Protein AF-A0A7J8H5F6-F1 (afdb_monomer)

Foldseek 3Di:
DVQVVVCCVVVNDPPCVVVVQPPCVNDVFFFDDFDWDCVVVDPDDDDDPPDDDDDDPVVVVVVVVVVVVVCVVVVVVVVVVVVVLVVQQQDFDQDDDDDPDRDTDRLVPDPPVDDCPCVNTTDDDDDPDDDDRVPGDTDDDPVVVLVVCVVVVNDPDPDPPDDDPDDDDDDDDDDDDDDDDDDDDDDDDDDDDDDDDDDD

Radius of gyration: 30.82 Å; Cα contacts (8 Å, |Δi|>4): 101; chains: 1; bounding box: 59×83×67 Å

Mean predicted aligned error: 14.75 Å

Solvent-accessible surface area (backbone atoms only — not comparable to full-atom values): 13526 Å² total; per-residue (Å²): 112,66,46,58,53,51,36,34,76,70,67,67,41,62,77,67,54,57,61,54,65,69,32,51,89,86,35,82,49,58,52,64,74,59,51,47,50,66,86,84,68,67,90,82,80,82,94,72,82,97,67,83,88,84,82,55,69,69,62,48,54,48,51,51,52,52,50,50,54,52,48,52,55,49,52,52,55,53,48,53,54,50,52,55,52,58,63,49,29,72,42,70,41,81,52,81,84,64,102,84,53,94,44,72,41,41,44,65,77,44,82,68,81,76,81,59,77,71,57,80,47,44,44,80,88,75,70,94,65,92,72,55,59,90,79,39,65,56,52,82,54,69,67,61,53,50,52,54,36,35,77,66,72,76,43,81,76,84,76,78,92,72,84,83,92,71,84,82,77,88,80,89,83,91,80,92,83,89,83,92,80,91,77,88,75,86,79,78,85,75,86,76,84,77,83,81,79,86,79,132

Sequence (200 aa):
MMAILFLIGQGMEKPEIIDELLNIEKNPQKPQYSMAVEFPLVLYDCKFENIKWIYDREVHEFNVTHLQQQWANQAVKTHMLYSMLQGLDSVAVPCGAGPKTEGVIEWRNVKPSVIKQTSAFVEGVKMRTYKPLMHRPKCQGLESRIQHFVRRGRIEHPRLFYEEETEAKRDCNDTLVEEGTILEKPTKRVCVATESKSII

Organism: Rousettus aegyptiacus (NCBI:txid9407)

pLDDT: mean 77.31, std 23.84, range [25.62, 98.5]

InterPro domains:
  IPR001406 Pseudouridine synthase I, TruA [PTHR11142] (1-88)
  IPR020095 Pseudouridine synthase I, TruA, C-terminal [G3DSA:3.30.70.660] (1-94)
  IPR020097 Pseudouridine synthase I, TruA, alpha/beta domain [PF01416] (1-49)
  IPR020103 Pseudouridine synthase, catalytic domain superfamily [SSF55120] (1-60)

Structure (mmCIF, N/CA/C/O backbone):
data_AF-A0A7J8H5F6-F1
#
_entry.id   AF-A0A7J8H5F6-F1
#
loop_
_atom_site.group_PDB
_atom_site.id
_atom_site.type_symbol
_atom_site.label_atom_id
_atom_site.label_alt_id
_atom_site.label_comp_id
_atom_site.label_asym_id
_atom_site.label_entity_id
_atom_site.label_seq_id
_atom_site.pdbx_PDB_ins_code
_atom_site.Cartn_x
_atom_site.Cartn_y
_atom_site.Cartn_z
_atom_site.occupancy
_atom_site.B_iso_or_equiv
_atom_site.auth_seq_id
_atom_site.auth_comp_id
_atom_site.auth_asym_id
_atom_site.auth_atom_id
_atom_site.pdbx_PDB_model_num
ATOM 1 N N . MET A 1 1 ? -3.505 -2.856 10.558 1.00 81.81 1 MET A N 1
ATOM 2 C CA . MET A 1 1 ? -4.124 -4.007 9.860 1.00 81.81 1 MET A CA 1
ATOM 3 C C . MET A 1 1 ? -3.209 -4.639 8.818 1.00 81.81 1 MET A C 1
ATOM 5 O O . MET A 1 1 ? -3.032 -5.846 8.883 1.00 81.81 1 MET A O 1
ATOM 9 N N . MET A 1 2 ? -2.581 -3.870 7.918 1.00 91.81 2 MET A N 1
ATOM 10 C CA . MET A 1 2 ? -1.797 -4.412 6.788 1.00 91.81 2 MET A CA 1
ATOM 11 C C . MET A 1 2 ? -0.765 -5.494 7.147 1.00 91.81 2 MET A C 1
ATOM 13 O O . MET A 1 2 ? -0.680 -6.503 6.458 1.00 91.81 2 MET A O 1
ATOM 17 N N . ALA A 1 3 ? -0.035 -5.348 8.257 1.00 89.94 3 ALA A N 1
ATOM 18 C CA . ALA A 1 3 ? 0.946 -6.349 8.682 1.00 89.94 3 ALA A CA 1
ATOM 19 C C . ALA A 1 3 ? 0.353 -7.755 8.900 1.00 89.94 3 ALA A C 1
ATOM 21 O O . ALA A 1 3 ? 1.020 -8.744 8.614 1.00 89.94 3 ALA A O 1
ATOM 22 N N . ILE A 1 4 ? -0.895 -7.851 9.371 1.00 92.50 4 ILE A N 1
ATOM 23 C CA . ILE A 1 4 ? -1.594 -9.133 9.551 1.00 92.50 4 ILE A CA 1
ATOM 24 C C . ILE A 1 4 ? -1.990 -9.707 8.186 1.00 92.50 4 ILE A C 1
ATOM 26 O O . ILE A 1 4 ? -1.802 -10.896 7.947 1.00 92.50 4 ILE A O 1
ATOM 30 N N . LEU A 1 5 ? -2.450 -8.859 7.260 1.00 93.62 5 LEU A N 1
ATOM 31 C CA . LEU A 1 5 ? -2.782 -9.275 5.894 1.00 93.62 5 LEU A CA 1
ATOM 32 C C . LEU A 1 5 ? -1.563 -9.835 5.152 1.00 93.62 5 LEU A C 1
ATOM 34 O O . LEU A 1 5 ? -1.695 -10.820 4.433 1.00 93.62 5 LEU A O 1
ATOM 38 N N . PHE A 1 6 ? -0.365 -9.279 5.374 1.00 91.44 6 PHE A N 1
ATOM 39 C CA . PHE A 1 6 ? 0.861 -9.862 4.824 1.00 91.44 6 PHE A CA 1
ATOM 40 C C . PHE A 1 6 ? 1.132 -11.269 5.367 1.00 91.44 6 PHE A C 1
ATOM 42 O O . PHE A 1 6 ? 1.520 -12.136 4.593 1.00 91.44 6 PHE A O 1
ATOM 49 N N . LEU A 1 7 ? 0.889 -11.528 6.657 1.00 91.44 7 LEU A N 1
ATOM 50 C CA . LEU A 1 7 ? 1.058 -12.870 7.232 1.00 91.44 7 LEU A CA 1
ATOM 51 C C . LEU A 1 7 ? 0.079 -13.882 6.622 1.00 91.44 7 LEU A C 1
ATOM 53 O O . LEU A 1 7 ? 0.480 -15.007 6.325 1.00 91.44 7 LEU A O 1
ATOM 57 N N . ILE A 1 8 ? -1.167 -13.466 6.377 1.00 93.81 8 ILE A N 1
ATOM 58 C CA . ILE A 1 8 ? -2.180 -14.295 5.707 1.00 93.81 8 ILE A CA 1
ATOM 59 C C . ILE A 1 8 ? -1.773 -14.563 4.253 1.00 93.81 8 ILE A C 1
ATOM 61 O O . ILE A 1 8 ? -1.746 -15.712 3.822 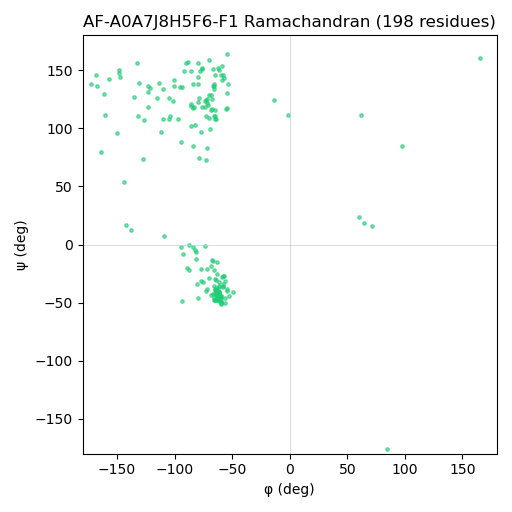1.00 93.81 8 ILE A O 1
ATOM 65 N N . GLY A 1 9 ? -1.375 -13.527 3.508 1.00 91.00 9 GLY A N 1
ATOM 66 C CA . GLY A 1 9 ? -0.932 -13.662 2.115 1.00 91.00 9 GLY A CA 1
ATOM 67 C C . GLY A 1 9 ? 0.332 -14.514 1.948 1.00 91.00 9 GLY A C 1
ATOM 68 O O . GLY A 1 9 ? 0.535 -15.122 0.903 1.00 91.00 9 GLY A O 1
ATOM 69 N N . GLN A 1 10 ? 1.166 -14.603 2.987 1.00 88.88 10 GLN A N 1
ATOM 70 C CA . GLN A 1 10 ? 2.323 -15.502 3.042 1.00 88.88 10 GLN A CA 1
ATOM 71 C C . GLN A 1 10 ? 1.971 -16.934 3.489 1.00 88.88 10 GLN A C 1
ATOM 73 O O . GLN A 1 10 ? 2.867 -17.773 3.566 1.00 88.88 10 GLN A O 1
ATOM 78 N N . GLY A 1 11 ? 0.705 -17.218 3.813 1.00 90.38 11 GLY A N 1
ATOM 79 C CA . GLY A 1 11 ? 0.247 -18.518 4.312 1.00 90.38 11 GLY A CA 1
ATOM 80 C C . GLY A 1 11 ? 0.690 -18.835 5.743 1.00 90.38 11 GLY A C 1
ATOM 81 O O . GLY A 1 11 ? 0.665 -19.991 6.155 1.00 90.38 11 GLY A O 1
ATOM 82 N N . MET A 1 12 ? 1.132 -17.828 6.499 1.00 91.50 12 MET A N 1
ATOM 83 C CA . MET A 1 12 ? 1.626 -17.990 7.872 1.00 91.50 12 MET A CA 1
ATOM 84 C C . MET A 1 12 ? 0.502 -17.921 8.912 1.00 91.50 12 MET A C 1
ATOM 86 O O . MET A 1 12 ? 0.663 -18.414 10.026 1.00 91.50 12 MET A O 1
ATOM 90 N N . GLU A 1 13 ? -0.620 -17.304 8.547 1.00 95.56 13 GLU A N 1
ATOM 91 C CA . GLU A 1 13 ? -1.869 -17.277 9.306 1.00 95.56 13 GLU A CA 1
ATOM 92 C C . GLU A 1 13 ? -3.032 -17.599 8.373 1.00 95.56 13 GLU A C 1
ATOM 94 O O . GLU A 1 13 ? -2.949 -17.368 7.165 1.00 95.56 13 GLU A O 1
ATOM 99 N N . LYS A 1 14 ? -4.132 -18.096 8.936 1.00 96.31 14 LYS A N 1
ATOM 100 C CA . LYS A 1 14 ? -5.371 -18.276 8.180 1.00 96.31 14 LYS A CA 1
ATOM 101 C C . LYS A 1 14 ? -6.247 -17.016 8.254 1.00 96.31 14 LYS A C 1
ATOM 103 O O . LYS A 1 14 ? -6.106 -16.266 9.220 1.00 96.31 14 LYS A O 1
ATOM 108 N N . PRO A 1 15 ? -7.153 -16.766 7.291 1.00 97.00 15 PRO A N 1
ATOM 109 C CA . PRO A 1 15 ? -8.020 -15.585 7.306 1.00 97.00 15 PRO A CA 1
ATOM 110 C C . PRO A 1 15 ? -8.868 -15.443 8.578 1.00 97.00 15 PRO A C 1
ATOM 112 O O . PRO A 1 15 ? -9.087 -14.320 9.031 1.00 97.00 15 PRO A O 1
ATOM 115 N N . GLU A 1 16 ? -9.259 -16.561 9.202 1.00 96.69 16 GLU A N 1
ATOM 116 C CA . GLU A 1 16 ? -10.088 -16.585 10.417 1.00 96.69 16 GLU A CA 1
ATOM 117 C C . GLU A 1 16 ? -9.400 -15.918 11.625 1.00 96.69 16 GLU A C 1
ATOM 119 O O . GLU A 1 16 ? -10.060 -15.554 12.598 1.00 96.69 16 GLU A O 1
ATOM 124 N N . ILE A 1 17 ? -8.080 -15.690 11.561 1.00 95.44 17 ILE A N 1
ATOM 125 C CA . ILE A 1 17 ? -7.338 -14.964 12.601 1.00 95.44 17 ILE A CA 1
ATOM 126 C C . ILE A 1 17 ? -7.871 -13.542 12.810 1.00 95.44 17 ILE A C 1
ATOM 128 O O . ILE A 1 17 ? -7.740 -12.991 13.900 1.00 95.44 17 ILE A O 1
ATOM 132 N N . ILE A 1 18 ? -8.449 -12.920 11.777 1.00 94.75 18 ILE A N 1
ATOM 133 C CA . ILE A 1 18 ? -8.995 -11.562 11.877 1.00 94.75 18 ILE A CA 1
ATOM 134 C C . ILE A 1 18 ? -10.194 -11.563 12.827 1.00 94.75 18 ILE A C 1
ATOM 136 O O . ILE A 1 18 ? -10.237 -10.738 13.739 1.00 94.75 18 ILE A O 1
ATOM 140 N N . ASP A 1 19 ? -11.103 -12.524 12.673 1.00 94.94 19 ASP A N 1
ATOM 141 C CA . ASP A 1 19 ? -12.281 -12.663 13.532 1.00 94.94 19 ASP A CA 1
ATOM 142 C C . ASP A 1 19 ? -11.878 -12.994 14.973 1.00 94.94 19 ASP A C 1
ATOM 144 O O . ASP A 1 19 ? -12.427 -12.444 15.929 1.00 94.94 19 ASP A O 1
ATOM 148 N N . GLU A 1 20 ? -10.860 -13.843 15.144 1.00 94.06 20 GLU A N 1
ATOM 149 C CA . GLU A 1 20 ? -10.327 -14.172 16.465 1.00 94.06 20 GLU A CA 1
ATOM 150 C C . GLU A 1 20 ? -9.726 -12.941 17.165 1.00 94.06 20 GLU A C 1
ATOM 152 O O . GLU A 1 20 ? -9.985 -12.713 18.349 1.00 94.06 20 GLU A O 1
ATOM 157 N N . LEU A 1 21 ? -8.964 -12.113 16.442 1.00 93.50 21 LEU A N 1
ATOM 158 C CA . LEU A 1 21 ? -8.351 -10.896 16.983 1.00 93.50 21 LEU A CA 1
ATOM 159 C C . LEU A 1 21 ? -9.361 -9.786 17.287 1.00 93.50 21 LEU A C 1
ATOM 161 O O . LEU A 1 21 ? -9.097 -8.967 18.168 1.00 93.50 21 LEU A O 1
ATOM 165 N N . LEU A 1 22 ? -10.480 -9.735 16.562 1.00 93.50 22 LEU A N 1
ATOM 166 C CA . LEU A 1 22 ? -11.565 -8.783 16.810 1.00 93.50 22 LEU A CA 1
ATOM 167 C C . LEU A 1 22 ? -12.495 -9.230 17.949 1.00 93.50 22 LEU A C 1
ATOM 169 O O . LEU A 1 22 ? -13.274 -8.421 18.452 1.00 93.50 22 LEU A O 1
ATOM 173 N N . ASN A 1 23 ? -12.395 -10.483 18.402 1.00 94.62 23 ASN A N 1
ATOM 174 C CA . ASN A 1 23 ? -13.143 -10.970 19.553 1.00 94.62 23 ASN A CA 1
ATOM 175 C C . ASN A 1 23 ? -12.515 -10.480 20.870 1.00 94.62 23 ASN A C 1
ATOM 177 O O . ASN A 1 23 ? -11.578 -11.082 21.400 1.00 94.62 23 ASN A O 1
ATOM 181 N N . ILE A 1 24 ? -13.068 -9.395 21.413 1.00 92.00 24 ILE A N 1
ATOM 182 C CA . ILE A 1 24 ? -12.569 -8.727 22.625 1.00 92.00 24 ILE A CA 1
ATOM 183 C C . ILE A 1 24 ? -12.709 -9.619 23.868 1.00 92.00 24 ILE A C 1
ATOM 185 O O . ILE A 1 24 ? -11.822 -9.615 24.719 1.00 92.00 24 ILE A O 1
ATOM 189 N N . GLU A 1 25 ? -13.775 -10.421 23.964 1.00 94.00 25 GLU A N 1
ATOM 190 C CA . GLU A 1 25 ? -14.011 -11.308 25.114 1.00 94.00 25 GLU A CA 1
ATOM 191 C C . GLU A 1 25 ? -12.926 -12.385 25.231 1.00 94.00 25 GLU A C 1
ATOM 193 O O . GLU A 1 25 ? -12.419 -12.661 26.317 1.00 94.00 25 GLU A O 1
ATOM 198 N N . LYS A 1 26 ? -12.523 -12.969 24.097 1.00 91.56 26 LYS A N 1
ATOM 199 C CA . LYS A 1 26 ? -11.454 -13.977 24.042 1.00 91.56 26 LYS A CA 1
ATOM 200 C C . LYS A 1 26 ? -10.063 -13.348 24.069 1.00 91.56 26 LYS A C 1
ATOM 202 O O . LYS A 1 26 ? -9.124 -13.927 24.619 1.00 91.56 26 LYS A O 1
ATOM 207 N N . ASN A 1 27 ? -9.911 -12.170 23.468 1.00 91.25 27 ASN A N 1
ATOM 208 C CA . ASN A 1 27 ? -8.632 -11.492 23.288 1.00 91.25 27 ASN A CA 1
ATOM 209 C C . ASN A 1 27 ? -8.670 -10.053 23.813 1.00 91.25 27 ASN A C 1
ATOM 211 O O . ASN A 1 27 ? -8.576 -9.109 23.028 1.00 91.25 27 ASN A O 1
ATOM 215 N N . PRO A 1 28 ? -8.675 -9.860 25.146 1.00 89.75 28 PRO A N 1
ATOM 216 C CA . PRO A 1 28 ? -8.711 -8.522 25.742 1.00 89.75 28 PRO A CA 1
ATOM 217 C C . PRO A 1 28 ? -7.427 -7.716 25.491 1.00 89.75 28 PRO A C 1
ATOM 219 O O . PRO A 1 28 ? -7.372 -6.516 25.741 1.00 89.75 28 PRO A O 1
ATOM 222 N N . GLN A 1 29 ? -6.359 -8.368 25.022 1.00 90.56 29 GLN A N 1
ATOM 223 C CA . GLN A 1 29 ? -5.073 -7.739 24.759 1.00 90.56 29 GLN A CA 1
ATOM 224 C C . GLN A 1 29 ? -4.555 -8.104 23.373 1.00 90.56 29 GLN A C 1
ATOM 226 O O . GLN A 1 29 ? -4.588 -9.261 22.947 1.00 90.56 29 GLN A O 1
ATOM 231 N N . LYS A 1 30 ? -3.995 -7.098 22.701 1.00 89.06 30 LYS A N 1
ATOM 232 C CA . LYS A 1 30 ? -3.400 -7.225 21.373 1.00 89.06 30 LYS A CA 1
ATOM 233 C C . LYS A 1 30 ? -2.094 -8.041 21.429 1.00 89.06 30 LYS A C 1
ATOM 235 O O . LYS A 1 30 ? -1.204 -7.675 22.200 1.00 89.06 30 LYS A O 1
ATOM 240 N N . PRO A 1 31 ? -1.919 -9.084 20.598 1.00 92.56 31 PRO A N 1
ATOM 241 C CA . PRO A 1 31 ? -0.638 -9.772 20.459 1.00 92.56 31 PRO A CA 1
ATOM 242 C C . PRO A 1 31 ? 0.406 -8.903 19.744 1.00 92.56 31 PRO A C 1
ATOM 244 O O . PRO A 1 31 ? 0.078 -7.985 18.989 1.00 92.56 31 PRO A O 1
ATOM 247 N N . GLN A 1 32 ? 1.686 -9.216 19.944 1.00 89.25 32 GLN A N 1
ATOM 248 C CA . GLN A 1 32 ? 2.788 -8.496 19.312 1.00 89.25 32 GLN A CA 1
ATOM 249 C C . GLN A 1 32 ? 2.889 -8.790 17.804 1.00 89.25 32 GLN A C 1
ATOM 251 O O . GLN A 1 32 ? 3.125 -9.918 17.365 1.00 89.25 32 GLN A O 1
ATOM 256 N N . TYR A 1 33 ? 2.803 -7.745 16.989 1.00 89.38 33 TYR A N 1
ATOM 257 C CA . TYR A 1 33 ? 3.128 -7.787 15.566 1.00 89.38 33 TYR A CA 1
ATOM 258 C C . TYR A 1 33 ? 3.682 -6.438 15.110 1.00 89.38 33 TYR A C 1
ATOM 260 O O . TYR A 1 33 ? 3.339 -5.396 15.670 1.00 89.38 33 TYR A O 1
ATOM 268 N N . SER A 1 34 ? 4.555 -6.480 14.105 1.00 88.50 34 SER A N 1
ATOM 269 C CA . SER A 1 34 ? 5.160 -5.293 13.505 1.00 88.50 34 SER A CA 1
ATOM 270 C C . SER A 1 34 ? 4.121 -4.372 12.875 1.00 88.50 34 SER A C 1
ATOM 272 O O . SER A 1 34 ? 3.087 -4.827 12.381 1.00 88.50 34 SER A O 1
ATOM 274 N N . MET A 1 35 ? 4.417 -3.075 12.862 1.00 89.31 35 MET A N 1
ATOM 275 C CA . MET A 1 35 ? 3.639 -2.118 12.081 1.00 89.31 35 MET A CA 1
ATOM 276 C C . MET A 1 35 ? 3.998 -2.240 10.600 1.00 89.31 35 MET A C 1
ATOM 278 O O . MET A 1 35 ? 5.096 -2.676 10.249 1.00 89.31 35 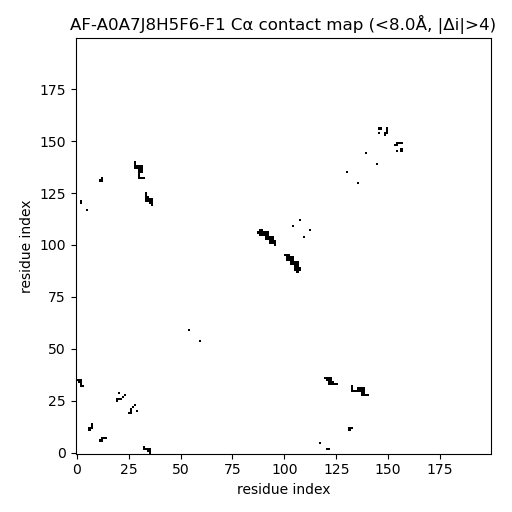MET A O 1
ATOM 282 N N . ALA A 1 36 ? 3.041 -1.916 9.735 1.00 89.88 36 ALA A N 1
ATOM 283 C CA . ALA A 1 36 ? 3.351 -1.726 8.326 1.00 89.88 36 ALA A CA 1
ATOM 284 C C . ALA A 1 36 ? 4.035 -0.368 8.151 1.00 89.88 36 ALA A C 1
ATOM 286 O O . ALA A 1 36 ? 3.779 0.536 8.944 1.00 89.88 36 ALA A O 1
ATOM 287 N N . VAL A 1 37 ? 4.880 -0.255 7.131 1.00 91.00 37 VAL A N 1
ATOM 288 C CA . VAL A 1 37 ? 5.525 1.017 6.777 1.00 91.00 37 VAL A CA 1
ATOM 289 C C . VAL A 1 37 ? 4.488 2.067 6.381 1.00 91.00 37 VAL A C 1
ATOM 291 O O . VAL A 1 37 ? 3.417 1.726 5.872 1.00 91.00 37 VAL A O 1
ATOM 294 N N . GLU A 1 38 ? 4.817 3.337 6.596 1.00 89.69 38 GLU A N 1
ATOM 295 C CA . GLU A 1 38 ? 3.905 4.461 6.353 1.00 89.69 38 GLU A CA 1
ATOM 296 C C . GLU A 1 38 ? 3.753 4.839 4.873 1.00 89.69 38 GLU A C 1
ATOM 298 O O . GLU A 1 38 ? 2.673 5.244 4.459 1.00 89.69 38 GLU A O 1
ATOM 303 N N . PHE A 1 39 ? 4.789 4.654 4.045 1.00 86.75 39 PHE A N 1
ATOM 304 C CA . PHE A 1 39 ? 4.788 5.171 2.670 1.00 86.75 39 PHE A CA 1
ATOM 305 C C . PHE A 1 39 ? 3.631 4.692 1.755 1.00 86.75 39 PHE A C 1
ATOM 307 O O . PHE A 1 39 ? 3.191 5.489 0.929 1.00 86.75 39 PHE A O 1
ATOM 314 N N . PRO A 1 40 ? 3.112 3.443 1.832 1.00 89.06 40 PRO A N 1
ATOM 315 C CA . PRO A 1 40 ? 1.979 3.012 1.018 1.00 89.06 40 PRO A CA 1
ATOM 316 C C . PRO A 1 40 ? 0.630 3.461 1.597 1.00 89.06 40 PRO A C 1
ATOM 318 O O . PRO A 1 40 ? -0.399 3.244 0.960 1.00 89.06 40 PRO A O 1
ATOM 321 N N . LEU A 1 41 ? 0.597 4.049 2.799 1.00 91.56 41 LEU A N 1
ATOM 322 C CA . LEU A 1 41 ? -0.623 4.566 3.407 1.00 91.56 41 LEU A CA 1
ATOM 323 C C . LEU A 1 41 ? -0.902 5.976 2.874 1.00 91.56 41 LEU A C 1
ATOM 325 O O . LEU A 1 41 ? -0.538 6.977 3.484 1.00 91.56 41 LEU A O 1
ATOM 329 N N . VAL A 1 42 ? -1.562 6.043 1.721 1.00 91.81 42 VAL A N 1
ATOM 330 C CA . VAL A 1 42 ? -1.911 7.306 1.063 1.00 91.81 42 VAL A CA 1
ATOM 331 C C . VAL A 1 42 ? -3.379 7.636 1.323 1.00 91.81 42 VAL A C 1
ATOM 333 O O . VAL A 1 42 ? -4.266 6.850 0.985 1.00 91.81 42 VAL A O 1
ATOM 336 N N . LEU A 1 43 ? -3.646 8.813 1.900 1.00 93.81 43 LEU A N 1
ATOM 337 C CA . LEU A 1 43 ? -4.992 9.386 1.924 1.00 93.81 43 LEU A CA 1
ATOM 338 C C . LEU A 1 43 ? -5.361 9.791 0.494 1.00 93.81 43 LEU A C 1
ATOM 340 O O . LEU A 1 43 ? -4.905 10.817 -0.001 1.00 93.81 43 LEU A O 1
ATOM 344 N N . TYR A 1 44 ? -6.128 8.935 -0.176 1.00 91.94 44 TYR A N 1
ATOM 345 C CA . TYR A 1 44 ? -6.431 9.095 -1.595 1.00 91.94 44 TYR A CA 1
ATOM 346 C C . TYR A 1 44 ? -7.536 10.121 -1.861 1.00 91.94 44 TYR A C 1
ATOM 348 O O . TYR A 1 44 ? -7.390 10.958 -2.745 1.00 91.94 44 TYR A O 1
ATOM 356 N N . ASP A 1 45 ? -8.634 10.050 -1.108 1.00 91.25 45 ASP A N 1
ATOM 357 C CA . ASP A 1 45 ? -9.813 10.879 -1.343 1.00 91.25 45 ASP A CA 1
ATOM 358 C C . ASP A 1 45 ? -10.542 11.188 -0.029 1.00 91.25 45 ASP A C 1
ATOM 360 O O . ASP A 1 45 ? -10.576 10.363 0.890 1.00 91.25 45 ASP A O 1
ATOM 364 N N . CYS A 1 46 ? -11.145 12.374 0.033 1.00 91.94 46 CYS A N 1
ATOM 365 C CA . CYS A 1 46 ? -11.973 12.843 1.136 1.00 91.94 46 CYS A CA 1
ATOM 366 C C . CYS A 1 46 ? -13.349 13.216 0.588 1.00 91.94 46 CYS A C 1
ATOM 368 O O . CYS A 1 46 ? -13.490 14.140 -0.213 1.00 91.94 46 CYS A O 1
ATOM 370 N N . LYS A 1 47 ? -14.382 12.518 1.060 1.00 90.50 47 LYS A N 1
ATOM 371 C CA . LYS A 1 47 ? -15.756 12.778 0.634 1.00 90.50 47 LYS A CA 1
ATOM 372 C C . LYS A 1 47 ? -16.363 13.889 1.476 1.00 90.50 47 LYS A C 1
ATOM 374 O O . LYS A 1 47 ? -16.485 13.752 2.690 1.00 90.50 47 LYS A O 1
ATOM 379 N N . PHE A 1 48 ? -16.775 14.956 0.805 1.00 92.44 48 PHE A N 1
ATOM 380 C CA . PHE A 1 48 ? -17.500 16.067 1.403 1.00 92.44 48 PHE A CA 1
ATOM 381 C C . PHE A 1 48 ? -18.826 16.248 0.674 1.00 92.44 48 PHE A C 1
ATOM 383 O O . PHE A 1 48 ? -18.888 16.197 -0.556 1.00 92.44 48 PHE A O 1
ATOM 390 N N . GLU A 1 49 ? -19.887 16.461 1.439 1.00 93.69 49 GLU A N 1
ATOM 391 C CA . GLU A 1 49 ? -21.214 16.733 0.900 1.00 93.69 49 GLU A CA 1
ATOM 392 C C . GLU A 1 49 ? -21.377 18.228 0.610 1.00 93.69 49 GLU A C 1
ATOM 394 O O . GLU A 1 49 ? -20.798 19.073 1.292 1.00 93.69 49 GLU A O 1
ATOM 399 N N . ASN A 1 50 ? -22.192 18.559 -0.395 1.00 93.00 50 ASN A N 1
ATOM 400 C CA . ASN A 1 50 ? -22.591 19.933 -0.731 1.00 93.00 50 ASN A CA 1
ATOM 401 C C . ASN A 1 50 ? -21.443 20.894 -1.090 1.00 93.00 50 ASN A C 1
ATOM 403 O O . ASN A 1 50 ? -21.606 22.111 -1.005 1.00 93.00 50 ASN A O 1
ATOM 407 N N . ILE A 1 51 ? -20.301 20.369 -1.539 1.00 93.69 51 ILE A N 1
ATOM 408 C CA . ILE A 1 51 ? -19.206 21.186 -2.067 1.00 93.69 51 ILE A CA 1
ATOM 409 C C . ILE A 1 51 ? -19.204 21.186 -3.595 1.00 93.69 51 ILE A C 1
ATOM 411 O O . ILE A 1 51 ? -19.446 20.169 -4.246 1.00 93.69 51 ILE A O 1
ATOM 415 N N . LYS A 1 52 ? -18.893 22.344 -4.180 1.00 92.12 52 LYS A N 1
ATOM 416 C CA . LYS A 1 52 ? -18.640 22.486 -5.614 1.00 92.12 52 LYS A CA 1
ATOM 417 C C . LYS A 1 52 ? -17.140 22.642 -5.825 1.00 92.12 52 LYS A C 1
ATOM 419 O O . LYS A 1 52 ? -16.580 23.687 -5.506 1.00 92.12 52 LYS A O 1
ATOM 424 N N . TRP A 1 53 ? -16.500 21.611 -6.367 1.00 91.00 53 TRP A N 1
ATOM 425 C CA . TRP A 1 53 ? -15.091 21.679 -6.740 1.00 91.00 53 TRP A CA 1
ATOM 426 C C . TRP A 1 53 ? -14.882 22.677 -7.881 1.00 91.00 53 TRP A C 1
ATOM 428 O O . TRP A 1 53 ? -15.631 22.687 -8.861 1.00 91.00 53 TRP A O 1
ATOM 438 N N . ILE A 1 54 ? -13.866 23.523 -7.737 1.00 92.62 54 ILE A N 1
ATOM 439 C CA . ILE A 1 54 ? -13.441 24.477 -8.760 1.00 92.62 54 ILE A CA 1
ATOM 440 C C . ILE A 1 54 ? -12.161 23.924 -9.372 1.00 92.62 54 ILE A C 1
ATOM 442 O O . ILE A 1 54 ? -11.208 23.625 -8.654 1.00 92.62 54 ILE A O 1
ATOM 446 N N . TYR A 1 55 ? -12.155 23.784 -10.693 1.00 94.31 55 TYR A N 1
ATOM 447 C CA . TYR A 1 55 ? -11.009 23.285 -11.438 1.00 94.31 55 TYR A CA 1
ATOM 448 C C . TYR A 1 55 ? -10.481 24.388 -12.337 1.00 94.31 55 TYR A C 1
ATOM 450 O O . TYR A 1 55 ? -11.226 24.952 -13.139 1.00 94.31 55 TYR A O 1
ATOM 458 N N . ASP A 1 56 ? -9.192 24.661 -12.200 1.00 97.31 56 ASP A N 1
ATOM 459 C CA . ASP A 1 56 ? -8.457 25.519 -13.111 1.00 97.31 56 ASP A CA 1
ATOM 460 C C . ASP A 1 56 ? -7.759 24.664 -14.175 1.00 97.31 56 ASP A C 1
ATOM 462 O O . ASP A 1 56 ? -7.185 23.616 -13.862 1.00 97.31 56 ASP A O 1
ATOM 466 N N . ARG A 1 57 ? -7.835 25.093 -15.439 1.00 97.31 57 ARG A N 1
ATOM 467 C CA . ARG A 1 57 ? -7.285 24.339 -16.572 1.00 97.31 57 ARG A CA 1
ATOM 468 C C . ARG A 1 57 ? -5.767 24.223 -16.484 1.00 97.31 57 ARG A C 1
ATOM 470 O O . ARG A 1 57 ? -5.249 23.124 -16.660 1.00 97.31 57 ARG A O 1
ATOM 477 N N . GLU A 1 58 ? -5.071 25.322 -16.220 1.00 97.44 58 GLU A N 1
ATOM 478 C CA . GLU A 1 58 ? -3.606 25.374 -16.235 1.00 97.44 58 GLU A CA 1
ATOM 479 C C . GLU A 1 58 ? -3.039 24.519 -15.100 1.00 97.44 58 GLU A C 1
ATOM 481 O O . GLU A 1 58 ? -2.136 23.705 -15.307 1.00 97.44 58 GLU A O 1
ATOM 486 N N . VAL A 1 59 ? -3.643 24.613 -13.911 1.00 97.12 59 VAL A N 1
ATOM 487 C CA . VAL A 1 59 ? -3.281 23.772 -12.760 1.00 97.12 59 VAL A CA 1
ATOM 488 C C . VAL A 1 59 ? -3.569 22.296 -13.040 1.00 97.12 59 VAL A C 1
ATOM 490 O O . VAL A 1 59 ? -2.773 21.425 -12.679 1.00 97.12 59 VAL A O 1
ATOM 493 N N . HIS A 1 60 ? -4.694 21.985 -13.688 1.00 96.38 60 HIS A N 1
ATOM 494 C CA . HIS A 1 60 ? -5.035 20.608 -14.034 1.00 96.38 60 HIS A CA 1
ATOM 495 C C . HIS A 1 60 ? -4.037 20.011 -15.035 1.00 96.38 60 HIS A C 1
ATOM 497 O O . HIS A 1 60 ? -3.519 18.918 -14.804 1.00 96.38 60 HIS A O 1
ATOM 503 N N . GLU A 1 61 ? -3.713 20.739 -16.105 1.00 98.00 61 GLU A N 1
ATOM 504 C CA . GLU A 1 61 ? -2.730 20.327 -17.112 1.00 98.00 61 GLU A CA 1
ATOM 505 C C . GLU A 1 61 ? -1.328 20.153 -16.502 1.00 98.00 61 GLU A C 1
ATOM 507 O O . GLU A 1 61 ? -0.654 19.154 -16.780 1.00 98.00 61 GLU A O 1
ATOM 512 N N . PHE A 1 62 ? -0.917 21.056 -15.602 1.00 98.06 62 PHE A N 1
ATOM 513 C CA . PHE A 1 62 ? 0.331 20.930 -14.846 1.00 98.06 62 PHE A CA 1
ATOM 514 C C . PHE A 1 62 ? 0.365 19.647 -14.006 1.00 98.06 62 PHE A C 1
ATOM 516 O O . PHE A 1 62 ? 1.317 18.869 -14.104 1.00 98.06 62 PHE A O 1
ATOM 523 N N . ASN A 1 63 ? -0.683 19.389 -13.217 1.00 97.25 63 ASN A N 1
ATOM 524 C CA . ASN A 1 63 ? -0.763 18.206 -12.358 1.00 97.25 63 ASN A CA 1
ATOM 525 C C . ASN A 1 63 ? -0.728 16.910 -13.171 1.00 97.25 63 ASN A C 1
ATOM 527 O O . ASN A 1 63 ? 0.019 15.992 -12.833 1.00 97.25 63 ASN A O 1
ATOM 531 N N . VAL A 1 64 ? -1.497 16.838 -14.262 1.00 98.00 64 VAL A N 1
ATOM 532 C CA . VAL A 1 64 ? -1.507 15.672 -15.155 1.00 98.00 64 VAL A CA 1
ATOM 533 C C . VAL A 1 64 ? -0.116 15.433 -15.733 1.00 98.00 64 VAL A C 1
ATOM 535 O O . VAL A 1 64 ? 0.396 14.317 -15.646 1.00 98.00 64 VAL A O 1
ATOM 538 N N . THR A 1 65 ? 0.529 16.478 -16.253 1.00 98.38 65 THR A N 1
ATOM 539 C CA . THR A 1 65 ? 1.878 16.379 -16.827 1.00 98.38 65 THR A CA 1
ATOM 540 C C . THR A 1 65 ? 2.891 15.909 -15.784 1.00 98.38 65 THR A C 1
ATOM 542 O O . THR A 1 65 ? 3.675 14.992 -16.037 1.00 98.38 65 THR A O 1
ATOM 545 N N . HIS A 1 66 ? 2.857 16.492 -14.585 1.00 98.19 66 HIS A N 1
ATOM 546 C CA . HIS A 1 66 ? 3.764 16.130 -13.500 1.00 98.19 66 HIS A CA 1
ATOM 547 C C . HIS A 1 66 ? 3.589 14.668 -13.064 1.00 98.19 66 HIS A C 1
ATOM 549 O O . HIS A 1 66 ? 4.567 13.924 -12.957 1.00 98.19 66 HIS A O 1
ATOM 555 N N . LEU A 1 67 ? 2.344 14.225 -12.872 1.00 98.00 67 LEU A N 1
ATOM 556 C CA . LEU A 1 67 ? 2.037 12.846 -12.493 1.00 98.00 67 LEU A CA 1
ATOM 557 C C . LEU A 1 67 ? 2.437 11.852 -13.588 1.00 98.00 67 LEU A C 1
ATOM 559 O O . LEU A 1 67 ? 2.979 10.792 -13.278 1.00 98.00 67 LEU A O 1
ATOM 563 N N . GLN A 1 68 ? 2.244 12.194 -14.864 1.00 98.50 68 GLN A N 1
ATOM 564 C CA . GLN A 1 68 ? 2.699 11.371 -15.987 1.00 98.50 68 GLN A CA 1
ATOM 565 C C . GLN A 1 68 ? 4.224 11.215 -16.003 1.00 98.50 68 GLN A C 1
ATOM 567 O O . GLN A 1 68 ? 4.724 10.103 -16.178 1.00 98.50 68 GLN A O 1
ATOM 572 N N . GLN A 1 69 ? 4.976 12.294 -15.763 1.00 98.44 69 GLN A N 1
ATOM 573 C CA . GLN A 1 69 ? 6.438 12.235 -15.661 1.00 98.44 69 GLN A CA 1
ATOM 574 C C . GLN A 1 69 ? 6.889 11.350 -14.493 1.00 98.44 69 GLN A C 1
ATOM 576 O O . GLN A 1 69 ? 7.778 10.508 -14.649 1.00 98.44 69 GLN A O 1
ATOM 581 N N . GLN A 1 70 ? 6.271 11.505 -13.317 1.00 98.06 70 GLN A N 1
ATOM 582 C CA . GLN A 1 70 ? 6.558 10.651 -12.165 1.00 98.06 70 GLN A CA 1
ATOM 583 C C . GLN A 1 70 ? 6.237 9.183 -12.458 1.00 98.06 70 GLN A C 1
ATOM 585 O O . GLN A 1 70 ? 7.054 8.311 -12.156 1.00 98.06 70 GLN A O 1
ATOM 590 N N . TRP A 1 71 ? 5.094 8.908 -13.090 1.00 98.19 71 TRP A N 1
ATOM 591 C CA . TRP A 1 71 ? 4.702 7.558 -13.475 1.00 98.19 71 TRP A CA 1
ATOM 592 C C . TRP A 1 71 ? 5.712 6.926 -14.429 1.00 98.19 71 TRP A C 1
ATOM 594 O O . TRP A 1 71 ? 6.188 5.828 -14.146 1.00 98.19 71 TRP A O 1
ATOM 604 N N . ALA A 1 72 ? 6.112 7.627 -15.494 1.00 98.44 72 ALA A N 1
ATOM 605 C CA . ALA A 1 72 ? 7.110 7.132 -16.438 1.00 98.44 72 ALA A CA 1
ATOM 606 C C . ALA A 1 72 ? 8.429 6.773 -15.730 1.00 98.44 72 ALA A C 1
ATOM 608 O O . ALA A 1 72 ? 8.964 5.678 -15.911 1.00 98.44 72 ALA A O 1
ATOM 609 N N . ASN A 1 73 ? 8.909 7.652 -14.845 1.00 98.19 73 ASN A N 1
ATOM 610 C CA . ASN A 1 73 ? 10.133 7.427 -14.076 1.00 98.19 73 ASN A CA 1
ATOM 611 C C . ASN A 1 73 ? 10.047 6.194 -13.165 1.00 98.19 73 ASN A C 1
ATOM 613 O O . ASN A 1 73 ? 10.994 5.407 -13.099 1.00 98.19 73 ASN A O 1
ATOM 617 N N . GLN A 1 74 ? 8.936 6.017 -12.443 1.00 97.62 74 GLN A N 1
ATOM 618 C CA . GLN A 1 74 ? 8.763 4.858 -11.562 1.00 97.62 74 GLN A CA 1
ATOM 619 C C . GLN A 1 74 ? 8.551 3.570 -12.360 1.00 97.62 74 GLN A C 1
ATOM 621 O O . GLN A 1 74 ? 9.130 2.546 -12.011 1.00 97.62 74 GLN A O 1
ATOM 626 N N . ALA A 1 75 ? 7.812 3.623 -13.471 1.00 98.38 75 ALA A N 1
ATOM 627 C CA . ALA A 1 75 ? 7.590 2.476 -14.345 1.00 98.38 75 ALA A CA 1
ATOM 628 C C . ALA A 1 75 ? 8.909 1.925 -14.908 1.00 98.38 75 ALA A C 1
ATOM 630 O O . ALA A 1 75 ? 9.137 0.717 -14.845 1.00 98.38 75 ALA A O 1
ATOM 631 N N . VAL A 1 76 ? 9.813 2.797 -15.374 1.00 98.44 76 VAL A N 1
ATOM 632 C CA . VAL A 1 76 ? 11.150 2.388 -15.840 1.00 98.44 76 VAL A CA 1
ATOM 633 C C . VAL A 1 76 ? 11.949 1.738 -14.710 1.00 98.44 76 VAL A C 1
ATOM 635 O O . VAL A 1 76 ? 12.472 0.641 -14.894 1.00 98.44 76 VAL A O 1
ATOM 638 N N . LYS A 1 77 ? 12.005 2.358 -13.522 1.00 97.88 77 LYS A N 1
ATOM 639 C CA . LYS A 1 77 ? 12.732 1.805 -12.362 1.00 97.88 77 LYS A CA 1
ATOM 640 C C . LYS A 1 77 ? 12.199 0.433 -11.950 1.00 97.88 77 LYS A C 1
ATOM 642 O O . LYS A 1 77 ? 12.982 -0.492 -11.737 1.00 97.88 77 LYS A O 1
ATOM 647 N N . THR A 1 78 ? 10.878 0.284 -11.865 1.00 96.75 78 THR A N 1
ATOM 648 C CA . THR A 1 78 ? 10.229 -0.990 -11.543 1.00 96.75 78 THR A CA 1
ATOM 649 C C . THR A 1 78 ? 10.524 -2.041 -12.606 1.00 96.75 78 THR A C 1
ATOM 651 O O . THR A 1 78 ? 10.886 -3.163 -12.256 1.00 96.75 78 THR A O 1
ATOM 654 N N . HIS A 1 79 ? 10.424 -1.688 -13.890 1.00 97.75 79 HIS A N 1
ATOM 655 C CA . HIS A 1 79 ? 10.689 -2.619 -14.981 1.00 97.75 79 HIS A CA 1
ATOM 656 C C . HIS A 1 79 ? 12.154 -3.066 -15.015 1.00 97.75 79 HIS A C 1
ATOM 658 O O . HIS A 1 79 ? 12.415 -4.255 -15.144 1.00 97.75 79 HIS A O 1
ATOM 664 N N . MET A 1 80 ? 13.111 -2.152 -14.815 1.00 97.94 80 MET A N 1
ATOM 665 C CA . MET A 1 80 ? 14.533 -2.499 -14.719 1.00 97.94 80 MET A CA 1
ATOM 666 C C . MET A 1 80 ? 14.788 -3.536 -13.623 1.00 97.94 80 MET A C 1
ATOM 668 O O . MET A 1 80 ? 15.416 -4.558 -13.886 1.00 97.94 80 MET A O 1
ATOM 672 N N . LEU A 1 81 ? 14.272 -3.306 -12.411 1.00 95.25 81 LEU A N 1
ATOM 673 C CA . LEU A 1 81 ? 14.424 -4.245 -11.296 1.00 95.25 81 LEU A CA 1
ATOM 674 C C . LEU A 1 81 ? 13.753 -5.589 -11.586 1.00 95.25 81 LEU A C 1
ATOM 676 O O . LEU A 1 81 ? 14.322 -6.637 -11.290 1.00 95.25 81 LEU A O 1
ATOM 680 N N . TYR A 1 82 ? 12.562 -5.566 -12.181 1.00 93.19 82 TYR A N 1
ATOM 681 C CA . TYR A 1 82 ? 11.841 -6.776 -12.553 1.00 93.19 82 TYR A CA 1
ATOM 682 C C . TYR A 1 82 ? 12.615 -7.606 -13.587 1.00 93.19 82 TYR A C 1
ATOM 684 O O . TYR A 1 82 ? 12.826 -8.796 -13.374 1.00 93.19 82 TYR A O 1
ATOM 692 N N . SER A 1 83 ? 13.120 -6.976 -14.648 1.00 95.38 83 SER A N 1
ATOM 693 C CA . SER A 1 83 ? 13.934 -7.634 -15.676 1.00 95.38 83 SER A CA 1
ATOM 694 C C . SER A 1 83 ? 15.260 -8.157 -15.118 1.00 95.38 83 SER A C 1
ATOM 696 O O . SER A 1 83 ? 15.689 -9.251 -15.475 1.00 95.38 83 SER A O 1
ATOM 698 N N . MET A 1 84 ? 15.897 -7.422 -14.196 1.00 94.56 84 MET A N 1
ATOM 699 C CA . MET A 1 84 ? 17.090 -7.903 -13.486 1.00 94.56 84 MET A CA 1
ATOM 700 C C . MET A 1 84 ? 16.787 -9.161 -12.663 1.00 94.56 84 MET A C 1
ATOM 702 O O . MET A 1 84 ? 17.561 -10.112 -12.711 1.00 94.56 84 MET A O 1
ATOM 706 N N . LEU A 1 85 ? 15.658 -9.198 -11.947 1.00 90.44 85 LEU A N 1
ATOM 707 C CA . LEU A 1 85 ? 15.228 -10.383 -11.197 1.00 90.44 85 LEU A CA 1
ATOM 708 C C . LEU A 1 85 ? 14.949 -11.571 -12.128 1.00 90.44 85 LEU A C 1
ATOM 710 O O . LEU A 1 85 ? 15.435 -12.664 -11.861 1.00 90.44 85 LEU A O 1
ATOM 714 N N . GLN A 1 86 ? 14.254 -11.349 -13.247 1.00 89.94 86 GLN A N 1
ATOM 715 C CA . GLN A 1 86 ? 14.017 -12.389 -14.254 1.00 89.94 86 GLN A CA 1
ATOM 716 C C . GLN A 1 86 ? 15.315 -12.924 -14.873 1.00 89.94 86 GLN A C 1
ATOM 718 O O . GLN A 1 86 ? 15.421 -14.111 -15.160 1.00 89.94 86 GLN A O 1
ATOM 723 N N . GLY A 1 87 ? 16.329 -12.077 -15.066 1.00 90.75 87 GLY A N 1
ATOM 724 C CA . GLY A 1 87 ? 17.642 -12.529 -15.532 1.00 90.75 87 GLY A CA 1
ATOM 725 C C . GLY A 1 87 ? 18.337 -13.471 -14.540 1.00 90.75 87 GLY A C 1
ATOM 726 O O . GLY A 1 87 ? 19.069 -14.373 -14.948 1.00 90.75 87 GLY A O 1
ATOM 727 N N . LEU A 1 88 ? 18.082 -13.302 -13.239 1.00 89.94 88 LEU A N 1
ATOM 728 C CA . LEU A 1 88 ? 18.632 -14.168 -12.194 1.00 89.94 88 LEU A CA 1
ATOM 729 C C . LEU A 1 88 ? 17.915 -15.522 -12.102 1.00 89.94 88 LEU A C 1
ATOM 731 O O . LEU A 1 88 ? 18.512 -16.482 -11.624 1.00 89.94 88 LEU A O 1
ATOM 735 N N . ASP A 1 89 ? 16.687 -15.635 -12.605 1.00 88.12 89 ASP A N 1
ATOM 736 C CA . ASP A 1 89 ? 15.890 -16.867 -12.552 1.00 88.12 89 ASP A CA 1
ATOM 737 C C . ASP A 1 89 ? 16.543 -18.046 -13.298 1.00 88.12 89 ASP A C 1
ATOM 739 O O . ASP A 1 89 ? 16.417 -19.198 -12.878 1.00 88.12 89 ASP A O 1
ATOM 743 N N . SER A 1 90 ? 17.290 -17.787 -14.375 1.00 86.31 90 SER A N 1
ATOM 744 C CA . SER A 1 90 ? 18.019 -18.829 -15.114 1.00 86.31 90 SER A CA 1
ATOM 745 C C . SER A 1 90 ? 19.374 -19.205 -14.508 1.00 86.31 90 SER A C 1
ATOM 747 O O . SER A 1 90 ? 20.035 -20.109 -15.016 1.00 86.31 90 SER A O 1
ATOM 749 N N . VAL A 1 91 ? 19.829 -18.523 -13.452 1.00 88.44 91 VAL A N 1
ATOM 750 C CA . VAL A 1 91 ? 21.137 -18.805 -12.848 1.00 88.44 91 VAL A CA 1
ATOM 751 C C . VAL A 1 91 ? 21.078 -20.131 -12.098 1.00 88.44 91 VAL A C 1
ATOM 753 O O . VAL A 1 91 ? 20.242 -20.339 -11.220 1.00 88.44 91 VAL A O 1
ATOM 756 N N . ALA A 1 92 ? 21.987 -21.036 -12.444 1.00 87.19 92 ALA A N 1
ATOM 757 C CA . ALA A 1 92 ? 22.126 -22.327 -11.796 1.00 87.19 92 ALA A CA 1
ATOM 758 C C . ALA A 1 92 ? 22.994 -22.168 -10.538 1.00 87.19 92 ALA A C 1
ATOM 760 O O . ALA A 1 92 ? 24.155 -21.768 -10.626 1.00 87.19 92 ALA A O 1
ATOM 761 N N . VAL A 1 93 ? 22.426 -22.443 -9.363 1.00 82.88 93 VAL A N 1
ATOM 762 C CA . VAL A 1 93 ? 23.108 -22.273 -8.073 1.00 82.88 93 VAL A CA 1
ATOM 763 C C . VAL A 1 93 ? 23.327 -23.649 -7.435 1.00 82.88 93 VAL A C 1
ATOM 765 O O . VAL A 1 93 ? 22.432 -24.498 -7.489 1.00 82.88 93 VAL A O 1
ATOM 768 N N . PRO A 1 94 ? 24.492 -23.907 -6.812 1.00 81.31 94 PRO A N 1
ATOM 769 C CA . PRO A 1 94 ? 24.685 -25.110 -6.012 1.00 81.31 94 PRO A CA 1
ATOM 770 C C . PRO A 1 94 ? 23.751 -25.091 -4.792 1.00 81.31 94 PRO A C 1
ATOM 772 O O . PRO A 1 94 ? 23.881 -24.233 -3.916 1.00 81.31 94 PRO A O 1
ATOM 775 N N . CYS A 1 95 ? 22.813 -26.034 -4.701 1.00 65.38 95 CYS A N 1
ATOM 776 C CA . CYS A 1 95 ? 21.948 -26.171 -3.528 1.00 65.38 95 CYS A CA 1
ATOM 777 C C . CYS A 1 95 ? 22.534 -27.204 -2.557 1.00 65.38 95 CYS A C 1
ATOM 779 O O . CYS A 1 95 ? 22.211 -28.388 -2.606 1.00 65.38 95 CYS A O 1
ATOM 781 N N . GLY A 1 96 ? 23.406 -26.753 -1.653 1.00 59.97 96 GLY A N 1
ATOM 782 C CA . GLY A 1 96 ? 23.973 -27.589 -0.595 1.00 59.97 96 GLY A CA 1
ATOM 783 C C . GLY A 1 96 ? 23.075 -27.650 0.639 1.00 59.97 96 GLY A C 1
ATOM 784 O O . GLY A 1 96 ? 23.088 -26.736 1.460 1.00 59.97 96 GLY A O 1
ATOM 785 N N . ALA A 1 97 ? 22.328 -28.741 0.806 1.00 55.62 97 ALA A N 1
ATOM 786 C CA . ALA A 1 97 ? 21.690 -29.076 2.081 1.00 55.62 97 ALA A CA 1
ATOM 787 C C . ALA A 1 97 ? 21.690 -30.597 2.324 1.00 55.62 97 ALA A C 1
ATOM 789 O O . ALA A 1 97 ? 20.650 -31.208 2.548 1.00 55.62 97 ALA A O 1
ATOM 790 N N . GLY A 1 98 ? 22.862 -31.236 2.255 1.00 56.84 98 GLY A N 1
ATOM 791 C CA . GLY A 1 98 ? 23.037 -32.619 2.707 1.00 56.84 98 GLY A CA 1
ATOM 792 C C . GLY A 1 98 ? 24.331 -33.281 2.214 1.00 56.84 98 GLY A C 1
ATOM 793 O O . GLY A 1 98 ? 24.898 -32.825 1.225 1.00 56.84 98 GLY A O 1
ATOM 794 N N . PRO A 1 99 ? 24.807 -34.369 2.855 1.00 54.09 99 PRO A N 1
ATOM 795 C CA . PRO A 1 99 ? 26.139 -34.927 2.596 1.00 54.09 99 PRO A CA 1
ATOM 796 C C . PRO A 1 99 ? 26.300 -35.686 1.266 1.00 54.09 99 PRO A C 1
ATOM 798 O O . PRO A 1 99 ? 27.379 -36.220 1.031 1.00 54.09 99 PRO A O 1
ATOM 801 N N . LYS A 1 100 ? 25.256 -35.836 0.431 1.00 54.38 100 LYS A N 1
ATOM 802 C CA . LYS A 1 100 ? 25.288 -36.775 -0.714 1.00 54.38 100 LYS A CA 1
ATOM 803 C C . LYS A 1 100 ? 24.599 -36.337 -2.013 1.00 54.38 100 LYS A C 1
ATOM 805 O O . LYS A 1 100 ? 24.411 -37.176 -2.887 1.00 54.38 100 LYS A O 1
ATOM 810 N N . THR A 1 101 ? 24.291 -35.058 -2.212 1.00 52.31 101 THR A N 1
ATOM 811 C CA . THR A 1 101 ? 23.769 -34.620 -3.521 1.00 52.31 101 THR A CA 1
ATOM 812 C C . THR A 1 101 ? 24.161 -33.177 -3.805 1.00 52.31 101 THR A C 1
ATOM 814 O O . THR A 1 101 ? 23.492 -32.247 -3.365 1.00 52.31 101 THR A O 1
ATOM 817 N N 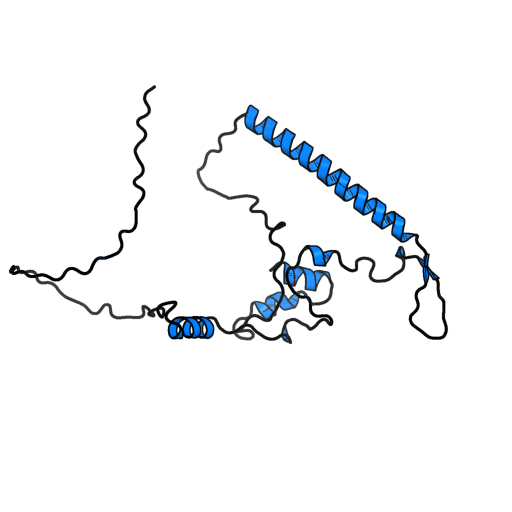. GLU A 1 102 ? 25.249 -32.990 -4.556 1.00 57.56 102 GLU A N 1
ATOM 818 C CA . GLU A 1 102 ? 25.571 -31.729 -5.234 1.00 57.56 102 GLU A CA 1
ATOM 819 C C . GLU A 1 102 ? 24.622 -31.560 -6.429 1.00 57.56 102 GLU A C 1
ATOM 821 O O . GLU A 1 102 ? 24.971 -31.782 -7.585 1.00 57.56 102 GLU A O 1
ATOM 826 N N . GLY A 1 103 ? 23.359 -31.250 -6.138 1.00 72.25 103 GLY A N 1
ATOM 827 C CA . GLY A 1 103 ? 22.386 -30.874 -7.155 1.00 72.25 103 GLY A CA 1
ATOM 828 C C . GLY A 1 103 ? 22.539 -29.395 -7.487 1.00 72.25 103 GLY A C 1
ATOM 829 O O . GLY A 1 103 ? 22.349 -28.538 -6.621 1.00 72.25 103 GLY A O 1
ATOM 830 N N . VAL A 1 104 ? 22.864 -29.085 -8.739 1.00 81.06 104 VAL A N 1
ATOM 831 C CA . VAL A 1 104 ? 22.717 -27.728 -9.271 1.00 81.06 104 VAL A CA 1
ATOM 832 C C . VAL A 1 104 ? 21.240 -27.523 -9.604 1.00 81.06 104 VAL A C 1
ATOM 834 O O . VAL A 1 104 ? 20.653 -28.324 -10.330 1.00 81.06 104 VAL A O 1
ATOM 837 N N . ILE A 1 105 ? 20.631 -26.467 -9.066 1.00 84.69 105 ILE A N 1
ATOM 838 C CA . ILE A 1 105 ? 19.223 -26.132 -9.309 1.00 84.69 105 ILE A CA 1
ATOM 839 C C . ILE A 1 105 ? 19.169 -24.727 -9.911 1.00 84.69 105 ILE A C 1
ATOM 841 O O . ILE A 1 105 ? 19.844 -23.813 -9.438 1.00 84.69 105 ILE A O 1
ATOM 845 N N . GLU A 1 106 ? 18.379 -24.542 -10.968 1.00 85.31 106 GLU A N 1
ATOM 846 C CA . GLU A 1 106 ? 18.094 -23.202 -11.490 1.00 85.31 106 GLU A CA 1
ATOM 847 C C . GLU A 1 106 ? 17.297 -22.387 -10.471 1.00 85.31 106 GLU A C 1
ATOM 849 O O . GLU A 1 106 ? 16.333 -22.888 -9.883 1.00 85.31 106 GLU A O 1
ATOM 854 N N . TRP A 1 107 ? 17.645 -21.113 -10.313 1.00 86.56 107 TRP A N 1
ATOM 855 C CA . TRP A 1 107 ? 17.038 -20.232 -9.321 1.00 86.56 107 TRP A CA 1
ATOM 856 C C . TRP A 1 107 ? 15.507 -20.164 -9.422 1.00 86.56 107 TRP A C 1
ATOM 858 O O . TRP A 1 107 ? 14.825 -20.232 -8.400 1.00 86.56 107 TRP A O 1
ATOM 868 N N . ARG A 1 108 ? 14.946 -20.167 -10.639 1.00 84.19 108 ARG A N 1
ATOM 869 C CA . ARG A 1 108 ? 13.490 -20.174 -10.884 1.00 84.19 108 ARG A CA 1
ATOM 870 C C . ARG A 1 108 ? 12.749 -21.343 -10.234 1.00 84.19 108 ARG A C 1
ATOM 872 O O . ARG A 1 108 ? 11.559 -21.243 -9.937 1.00 84.19 108 ARG A O 1
ATOM 879 N N . ASN A 1 109 ? 13.444 -22.462 -10.034 1.00 85.25 109 ASN A N 1
ATOM 880 C CA . ASN A 1 109 ? 12.885 -23.690 -9.478 1.00 85.25 109 ASN A CA 1
ATOM 881 C C . ASN A 1 109 ? 13.048 -23.762 -7.951 1.00 85.25 109 ASN A C 1
ATOM 883 O O . ASN A 1 109 ? 12.473 -24.646 -7.311 1.00 85.25 109 ASN A O 1
ATOM 887 N N . VAL A 1 110 ? 13.792 -22.829 -7.347 1.00 83.00 110 VAL A N 1
ATOM 888 C CA . VAL A 1 110 ? 13.962 -22.745 -5.896 1.00 83.00 110 VAL A CA 1
ATOM 889 C C . VAL A 1 110 ? 12.666 -22.236 -5.263 1.00 83.00 110 VAL A C 1
ATOM 891 O O . VAL A 1 110 ? 12.132 -21.181 -5.605 1.00 83.00 110 VAL A O 1
ATOM 894 N N . LYS A 1 111 ? 12.133 -23.003 -4.309 1.00 79.69 111 LYS A N 1
ATOM 895 C CA . LYS A 1 111 ? 10.930 -22.641 -3.550 1.00 79.69 111 LYS A CA 1
ATOM 896 C C . LYS A 1 111 ? 11.331 -22.087 -2.175 1.00 79.69 111 LYS A C 1
ATOM 898 O O . LYS A 1 111 ? 12.157 -22.707 -1.507 1.00 79.69 111 LYS A O 1
ATOM 903 N N . PRO A 1 112 ? 10.708 -20.990 -1.702 1.00 77.25 112 PRO A N 1
ATOM 904 C CA . PRO A 1 112 ? 9.711 -20.159 -2.387 1.00 77.25 112 PRO A CA 1
ATOM 905 C C . PRO A 1 112 ? 10.345 -19.165 -3.382 1.00 77.25 112 PRO A C 1
ATOM 907 O O . PRO A 1 112 ? 11.375 -18.571 -3.087 1.00 77.25 112 PRO A O 1
ATOM 910 N N . SER A 1 113 ? 9.674 -18.919 -4.516 1.00 72.38 113 SER A N 1
ATOM 911 C CA . SER A 1 113 ? 10.126 -17.970 -5.558 1.00 72.38 113 SER A CA 1
ATOM 912 C C . SER A 1 113 ? 10.155 -16.510 -5.070 1.00 72.38 113 SER A C 1
ATOM 914 O O . SER A 1 113 ? 11.002 -15.720 -5.477 1.00 72.38 113 SER A O 1
ATOM 916 N N . VAL A 1 114 ? 9.282 -16.153 -4.122 1.00 74.75 114 VAL A N 1
ATOM 917 C CA . VAL A 1 114 ? 9.282 -14.841 -3.464 1.00 74.75 114 VAL A CA 1
ATOM 918 C C . VAL A 1 114 ? 9.721 -15.008 -2.015 1.00 74.75 114 VAL A C 1
ATOM 920 O O . VAL A 1 114 ? 8.978 -15.524 -1.183 1.00 74.75 114 VAL A O 1
ATOM 923 N N . ILE A 1 115 ? 10.935 -14.551 -1.701 1.00 78.62 115 ILE A N 1
ATOM 924 C CA . ILE A 1 115 ? 11.542 -14.783 -0.381 1.00 78.62 115 ILE A CA 1
ATOM 925 C C . ILE A 1 115 ? 11.263 -13.620 0.584 1.00 78.62 115 ILE A C 1
ATOM 927 O O . ILE A 1 115 ? 10.881 -13.839 1.735 1.00 78.62 115 ILE A O 1
ATOM 931 N N . LYS A 1 116 ? 11.483 -12.368 0.149 1.00 84.06 116 LYS A N 1
ATOM 932 C CA . LYS A 1 116 ? 11.524 -11.194 1.049 1.00 84.06 116 LYS A CA 1
ATOM 933 C C . LYS A 1 116 ? 10.808 -9.937 0.546 1.00 84.06 116 LYS A C 1
ATOM 935 O O . LYS A 1 116 ? 10.953 -8.899 1.171 1.00 84.06 116 LYS A O 1
ATOM 940 N N . GLN A 1 117 ? 9.983 -9.987 -0.501 1.00 86.88 117 GLN A N 1
ATOM 941 C CA . GLN A 1 117 ? 9.293 -8.775 -0.991 1.00 86.88 117 GLN A CA 1
ATOM 942 C C . GLN A 1 117 ? 8.488 -8.052 0.107 1.00 86.88 117 GLN A C 1
ATOM 944 O O . GLN A 1 117 ? 8.558 -6.834 0.241 1.00 86.88 117 GLN A O 1
ATOM 949 N N . THR A 1 118 ? 7.811 -8.803 0.981 1.00 86.56 118 THR A N 1
ATOM 950 C CA . THR A 1 118 ? 7.031 -8.240 2.096 1.00 86.56 118 THR A CA 1
ATOM 951 C C . THR A 1 118 ? 7.878 -7.552 3.171 1.00 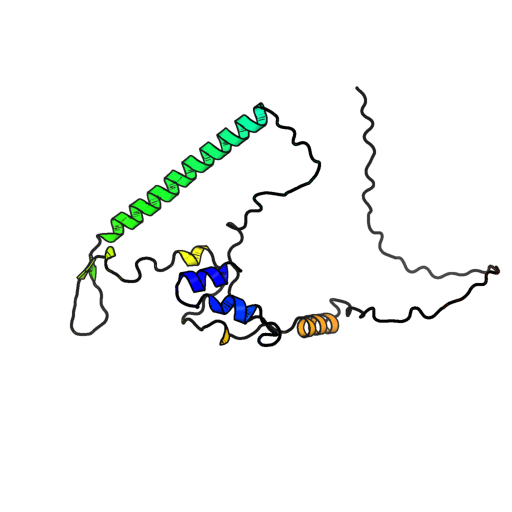86.56 118 THR A C 1
ATOM 953 O O . THR A 1 118 ? 7.333 -6.836 4.009 1.00 86.56 118 THR A O 1
ATOM 956 N N . SER A 1 119 ? 9.208 -7.736 3.203 1.00 87.31 119 SER A N 1
ATOM 957 C CA . SER A 1 119 ? 10.049 -7.037 4.183 1.00 87.31 119 SER A CA 1
ATOM 958 C C . SER A 1 119 ? 10.210 -5.557 3.922 1.00 87.31 119 SER A C 1
ATOM 960 O O . SER A 1 119 ? 10.478 -4.844 4.878 1.00 87.31 119 SER A O 1
ATOM 962 N N . ALA A 1 120 ? 9.980 -5.099 2.694 1.00 89.12 120 ALA A N 1
ATOM 963 C CA . ALA A 1 120 ? 9.936 -3.674 2.399 1.00 89.12 120 ALA A CA 1
ATOM 964 C C . ALA A 1 120 ? 8.718 -2.973 3.033 1.00 89.12 120 ALA A C 1
ATOM 966 O O . ALA A 1 120 ? 8.731 -1.757 3.169 1.00 89.12 120 ALA A O 1
ATOM 967 N N . PHE A 1 121 ? 7.681 -3.725 3.434 1.00 90.25 121 PHE A N 1
ATOM 968 C CA . PHE A 1 121 ? 6.401 -3.164 3.883 1.00 90.25 121 PHE A CA 1
ATOM 969 C C . PHE A 1 121 ? 6.123 -3.302 5.384 1.00 90.25 121 PHE A C 1
ATOM 971 O O . PHE A 1 121 ? 5.015 -3.015 5.838 1.00 90.25 121 PHE A O 1
ATOM 978 N N . VAL A 1 122 ? 7.095 -3.774 6.167 1.00 88.75 122 VAL A N 1
ATOM 979 C CA . VAL A 1 122 ? 6.916 -4.064 7.594 1.00 88.75 122 VAL A CA 1
ATOM 980 C C . VAL A 1 122 ? 8.102 -3.527 8.385 1.00 88.75 122 VAL A C 1
ATOM 982 O O . VAL A 1 122 ? 9.241 -3.889 8.102 1.00 88.75 122 VAL A O 1
ATOM 985 N N . GLU A 1 123 ? 7.824 -2.723 9.407 1.00 85.19 123 GLU A N 1
ATOM 986 C CA . GLU A 1 123 ? 8.829 -2.086 10.256 1.00 85.19 123 GLU A CA 1
ATOM 987 C C . GLU A 1 123 ? 9.251 -2.955 11.448 1.00 85.19 123 GLU A C 1
ATOM 989 O O . GLU A 1 123 ? 8.517 -3.819 11.944 1.00 85.19 123 GLU A O 1
ATOM 994 N N . GLY A 1 124 ? 10.446 -2.672 11.965 1.00 81.62 124 GLY A N 1
ATOM 995 C CA . GLY A 1 124 ? 10.949 -3.240 13.211 1.00 81.62 124 GLY A CA 1
ATOM 996 C C . GLY A 1 124 ? 11.620 -4.609 13.080 1.00 81.62 124 GLY A C 1
ATOM 997 O O . GLY A 1 124 ? 11.826 -5.160 11.998 1.00 81.62 124 GLY A O 1
ATOM 998 N N . VAL A 1 125 ? 12.006 -5.154 14.235 1.00 76.56 125 VAL A N 1
ATOM 999 C CA . VAL A 1 125 ? 12.784 -6.393 14.323 1.00 76.56 125 VAL A CA 1
ATOM 1000 C C . VAL A 1 125 ? 11.883 -7.598 14.070 1.00 76.56 125 VAL A C 1
ATOM 1002 O O . VAL A 1 125 ? 10.954 -7.874 14.830 1.00 76.56 125 VAL A O 1
ATOM 1005 N N . LYS A 1 126 ? 12.185 -8.351 13.010 1.00 72.81 126 LYS A N 1
ATOM 1006 C CA . LYS A 1 126 ? 11.501 -9.611 12.706 1.00 72.81 126 LYS A CA 1
ATOM 1007 C C . LYS A 1 126 ? 12.055 -10.740 13.569 1.00 72.81 126 LYS A C 1
ATOM 1009 O O . LYS A 1 126 ? 13.267 -10.878 13.732 1.00 72.81 126 LYS A O 1
ATOM 1014 N N . MET A 1 127 ? 11.164 -11.585 14.081 1.00 73.19 127 MET A N 1
ATOM 1015 C CA . MET A 1 127 ? 11.568 -12.810 14.767 1.00 73.19 127 MET A CA 1
ATOM 1016 C C . MET A 1 127 ? 12.234 -13.763 13.763 1.00 73.19 127 MET A C 1
ATOM 1018 O O . MET A 1 127 ? 11.739 -13.922 12.647 1.00 73.19 127 MET A O 1
ATOM 1022 N N . ARG A 1 128 ? 13.358 -14.387 14.148 1.00 80.44 128 ARG A N 1
ATOM 1023 C CA . ARG A 1 128 ? 14.097 -15.323 13.275 1.00 80.44 128 ARG A CA 1
ATOM 1024 C C . ARG A 1 128 ? 13.250 -16.536 12.891 1.00 80.44 128 ARG A C 1
ATOM 1026 O O . ARG A 1 128 ? 13.260 -16.949 11.738 1.00 80.44 128 ARG A O 1
ATOM 1033 N N . THR A 1 129 ? 12.496 -17.051 13.856 1.00 86.81 129 THR A N 1
ATOM 1034 C CA . THR A 1 129 ? 11.544 -18.145 13.668 1.00 86.81 129 THR A CA 1
ATOM 1035 C C . THR A 1 129 ? 10.138 -17.596 13.795 1.00 86.81 129 THR A C 1
ATOM 1037 O O . THR A 1 129 ? 9.844 -16.838 14.721 1.00 86.81 129 THR A O 1
ATOM 1040 N N . TYR A 1 130 ? 9.265 -17.971 12.866 1.00 89.56 130 TYR A N 1
ATOM 1041 C CA . TYR A 1 130 ? 7.879 -17.549 12.929 1.00 89.56 130 TYR A CA 1
ATOM 1042 C C . TYR A 1 130 ? 7.161 -18.156 14.136 1.00 89.56 130 TYR A C 1
ATOM 1044 O O . TYR A 1 130 ? 7.273 -19.351 14.396 1.00 89.56 130 TYR A O 1
ATOM 1052 N N . LYS A 1 131 ? 6.377 -17.331 14.833 1.00 92.12 131 LYS A N 1
ATOM 1053 C CA . LYS A 1 131 ? 5.444 -17.763 15.873 1.00 92.12 131 LYS A CA 1
ATOM 1054 C C . LYS A 1 131 ? 4.039 -17.286 15.497 1.00 92.12 131 LYS A C 1
ATOM 1056 O O . LYS A 1 131 ? 3.911 -16.091 15.199 1.00 92.12 131 LYS A O 1
ATOM 1061 N N . PRO A 1 132 ? 3.005 -18.142 15.529 1.00 94.06 132 PRO A N 1
ATOM 1062 C CA . PRO A 1 132 ? 1.639 -17.710 15.247 1.00 94.06 132 PRO A CA 1
ATOM 1063 C C . PRO A 1 132 ? 1.178 -16.603 16.196 1.00 94.06 132 PRO A C 1
ATOM 1065 O O . PRO A 1 132 ? 1.579 -16.596 17.365 1.00 94.06 132 PRO A O 1
ATOM 1068 N N . LEU A 1 133 ? 0.351 -15.676 15.708 1.00 93.19 133 LEU A N 1
ATOM 1069 C CA . LEU A 1 133 ? -0.049 -14.448 16.408 1.00 93.19 133 LEU A CA 1
ATOM 1070 C C . LEU A 1 133 ? -0.595 -14.718 17.814 1.00 93.19 133 LEU A C 1
ATOM 1072 O O . LEU A 1 133 ? -0.158 -14.074 18.767 1.00 93.19 133 LEU A O 1
ATOM 1076 N N . MET A 1 134 ? -1.458 -15.722 17.958 1.00 92.75 134 MET A N 1
ATOM 1077 C CA . MET A 1 134 ? -2.111 -16.064 19.229 1.00 92.75 134 MET A CA 1
ATOM 1078 C C . MET A 1 134 ? -1.157 -16.558 20.315 1.00 92.75 134 MET A C 1
ATOM 1080 O O . MET A 1 134 ? -1.448 -16.444 21.502 1.00 92.75 134 MET A O 1
ATOM 1084 N N . HIS A 1 135 ? 0.015 -17.058 19.926 1.00 93.12 135 HIS A N 1
ATOM 1085 C CA . HIS A 1 135 ? 1.014 -17.553 20.866 1.00 93.12 135 HIS A CA 1
ATOM 1086 C C . HIS A 1 135 ? 2.051 -16.481 21.235 1.00 93.12 135 HIS A C 1
ATOM 1088 O O . HIS A 1 135 ? 2.982 -16.750 22.002 1.00 93.12 135 HIS A O 1
ATOM 1094 N N . ARG A 1 136 ? 1.973 -15.278 20.657 1.00 92.31 136 ARG A N 1
ATOM 1095 C CA . ARG A 1 136 ? 2.936 -14.204 20.925 1.00 92.31 136 ARG A CA 1
ATOM 1096 C C . ARG A 1 136 ? 2.626 -13.496 22.245 1.00 92.31 136 ARG A C 1
ATOM 1098 O O . ARG A 1 136 ? 1.477 -13.496 22.683 1.00 92.31 136 ARG A O 1
ATOM 1105 N N . PRO A 1 137 ? 3.632 -12.853 22.866 1.00 91.50 137 PRO A N 1
ATOM 1106 C CA . PRO A 1 137 ? 3.391 -11.965 23.994 1.00 91.50 137 PRO A CA 1
ATOM 1107 C C . PRO A 1 137 ? 2.341 -10.909 23.638 1.00 91.50 137 PRO A C 1
ATOM 1109 O O . PRO A 1 137 ? 2.355 -10.355 22.533 1.00 91.50 137 PRO A O 1
ATOM 1112 N N . LYS A 1 138 ? 1.431 -10.643 24.573 1.00 91.38 138 LYS A N 1
ATOM 1113 C CA . LYS A 1 138 ? 0.406 -9.610 24.431 1.00 91.38 138 LYS A CA 1
ATOM 1114 C C . LYS A 1 138 ? 0.908 -8.287 25.011 1.00 91.38 138 LYS A C 1
ATOM 1116 O O . LYS A 1 138 ? 1.735 -8.263 25.923 1.00 91.38 138 LYS A O 1
ATOM 1121 N N . CYS A 1 139 ? 0.447 -7.179 24.445 1.00 87.25 139 CYS A N 1
ATOM 1122 C CA . CYS A 1 139 ? 0.744 -5.849 24.958 1.00 87.25 139 CYS A CA 1
ATOM 1123 C C . CYS A 1 139 ? 0.092 -5.645 26.331 1.00 87.25 139 CYS A C 1
ATOM 1125 O O . CYS A 1 139 ? -0.968 -6.200 26.615 1.00 87.25 139 CYS A O 1
ATOM 1127 N N . GLN A 1 140 ? 0.706 -4.799 27.160 1.00 87.94 140 GLN A N 1
ATOM 1128 C CA . GLN A 1 140 ? 0.080 -4.353 28.404 1.00 87.94 140 GLN A CA 1
ATOM 1129 C C . GLN A 1 140 ? -1.240 -3.629 28.113 1.00 87.94 140 GLN A C 1
ATOM 1131 O O . GLN A 1 140 ? -1.347 -2.917 27.109 1.00 87.94 140 GLN A O 1
ATOM 1136 N N . GLY A 1 141 ? -2.209 -3.792 29.018 1.00 86.38 141 GLY A N 1
ATOM 1137 C CA . GLY A 1 141 ? -3.484 -3.079 28.968 1.00 86.38 141 GLY A CA 1
ATOM 1138 C C . GLY A 1 141 ? -3.294 -1.563 29.016 1.00 86.38 141 GLY A C 1
ATOM 1139 O O . GLY A 1 141 ? -2.291 -1.055 29.538 1.00 86.38 141 GLY A O 1
ATOM 1140 N N . LEU A 1 142 ? -4.257 -0.837 28.453 1.00 86.88 142 LEU A N 1
ATO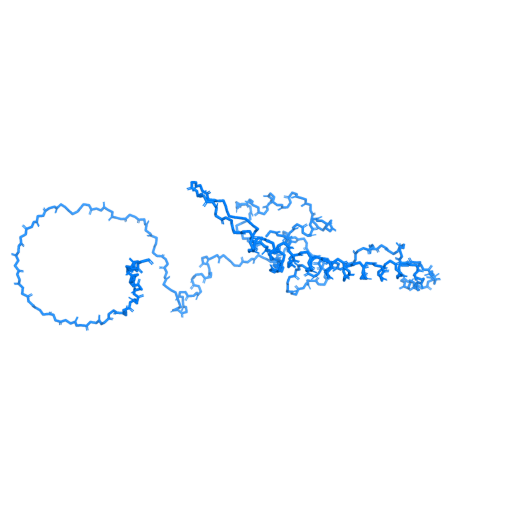M 1141 C CA . LEU A 1 142 ? -4.230 0.622 28.421 1.00 86.88 142 LEU A CA 1
ATOM 1142 C C . LEU A 1 142 ? -4.235 1.191 29.844 1.00 86.88 142 LEU A C 1
ATOM 1144 O O . LEU A 1 142 ? -3.457 2.087 30.156 1.00 86.88 142 LEU A O 1
ATOM 1148 N N . GLU A 1 143 ? -5.029 0.597 30.724 1.00 88.50 143 GLU A N 1
ATOM 1149 C CA . GLU A 1 143 ? -5.197 0.958 32.130 1.00 88.50 143 GLU A CA 1
ATOM 1150 C C . GLU A 1 143 ? -3.864 0.846 32.874 1.00 88.50 143 GLU A C 1
ATOM 1152 O O . GLU A 1 143 ? -3.459 1.764 33.588 1.00 88.50 143 GLU A O 1
ATOM 1157 N N . SER A 1 144 ? -3.119 -0.240 32.643 1.00 89.81 144 SER A N 1
ATOM 1158 C CA . SER A 1 144 ? -1.788 -0.433 33.227 1.00 89.81 144 SER A CA 1
ATOM 1159 C C . SER A 1 144 ? -0.801 0.637 32.753 1.00 89.81 144 SER A C 1
ATOM 1161 O O . SER A 1 144 ? 0.001 1.136 33.546 1.00 89.81 144 SER A O 1
ATOM 1163 N N . ARG A 1 145 ? -0.873 1.028 31.471 1.00 88.50 145 ARG A N 1
ATOM 1164 C CA . ARG A 1 145 ? -0.040 2.107 30.917 1.00 88.50 145 ARG A CA 1
ATOM 1165 C C . ARG A 1 145 ? -0.427 3.467 31.494 1.00 88.50 145 ARG A C 1
ATOM 1167 O O . ARG A 1 145 ? 0.466 4.220 31.871 1.00 88.50 145 ARG A O 1
ATOM 1174 N N . ILE A 1 146 ? -1.718 3.771 31.615 1.00 90.00 146 ILE A N 1
ATOM 1175 C CA . ILE A 1 146 ? -2.207 5.013 32.230 1.00 90.00 146 ILE A CA 1
ATOM 1176 C C . ILE A 1 146 ? -1.724 5.092 33.679 1.00 90.00 146 ILE A C 1
ATOM 1178 O O . ILE A 1 146 ? -1.050 6.052 34.041 1.00 90.00 146 ILE A O 1
ATOM 1182 N N . GLN A 1 147 ? -1.942 4.049 34.485 1.00 91.06 147 GLN A N 1
ATOM 1183 C CA . GLN A 1 147 ? -1.470 3.998 35.872 1.00 91.06 147 GLN A CA 1
ATOM 1184 C C . GLN A 1 147 ? 0.048 4.162 35.995 1.00 91.06 147 GLN A C 1
ATOM 1186 O O . GLN A 1 147 ? 0.527 4.763 36.957 1.00 91.06 147 GLN A O 1
ATOM 1191 N N . HIS A 1 148 ? 0.822 3.611 35.055 1.00 91.62 148 HIS A N 1
ATOM 1192 C CA . HIS A 1 148 ? 2.272 3.796 35.023 1.00 91.62 148 HIS A CA 1
ATOM 1193 C C . HIS A 1 148 ? 2.646 5.276 34.854 1.00 91.62 148 HIS A C 1
ATOM 1195 O O . HIS A 1 148 ? 3.504 5.783 35.577 1.00 91.62 148 HIS A O 1
ATOM 1201 N N . PHE A 1 149 ? 1.998 5.978 33.924 1.00 91.69 149 PHE A N 1
ATOM 1202 C CA . PHE A 1 149 ? 2.273 7.390 33.663 1.00 91.69 149 PHE A CA 1
ATOM 1203 C C . PHE A 1 149 ? 1.706 8.338 34.729 1.00 91.69 149 PHE A C 1
ATOM 1205 O O . PHE A 1 149 ? 2.356 9.338 35.035 1.00 91.69 149 PHE A O 1
ATOM 1212 N N . VAL A 1 150 ? 0.570 7.993 35.344 1.00 93.88 150 VAL A N 1
ATOM 1213 C CA . VAL A 1 150 ? 0.004 8.702 36.506 1.00 93.88 150 VAL A CA 1
ATOM 1214 C C . VAL A 1 150 ? 0.954 8.609 37.698 1.00 93.88 150 VAL A C 1
ATOM 1216 O O . VAL A 1 150 ? 1.321 9.627 38.273 1.00 93.88 150 VAL A O 1
ATOM 1219 N N . ARG A 1 151 ? 1.464 7.408 38.013 1.00 91.62 151 ARG A N 1
ATOM 1220 C CA . ARG A 1 151 ? 2.493 7.220 39.056 1.00 91.62 151 ARG A CA 1
ATOM 1221 C C . ARG A 1 151 ? 3.772 8.017 38.794 1.00 91.62 151 ARG A C 1
ATOM 1223 O O . ARG A 1 151 ? 4.488 8.356 39.727 1.00 91.62 151 ARG A O 1
ATOM 1230 N N . ARG A 1 152 ? 4.071 8.301 37.526 1.00 92.31 152 ARG A N 1
ATOM 1231 C CA . ARG A 1 152 ? 5.216 9.114 37.089 1.00 92.31 152 ARG A CA 1
ATOM 1232 C C . ARG A 1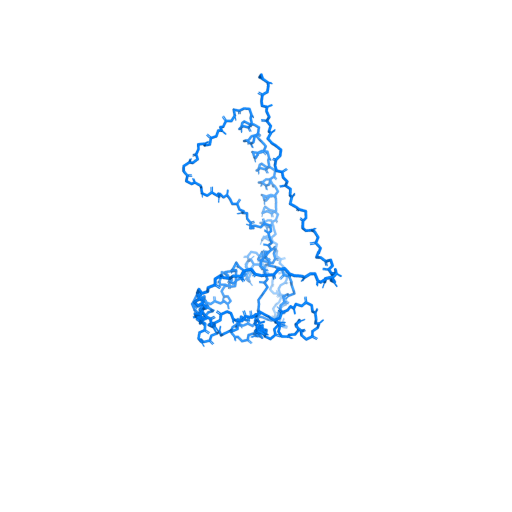 152 ? 4.907 10.618 37.049 1.00 92.31 152 ARG A C 1
ATOM 1234 O O . ARG A 1 152 ? 5.785 11.372 36.642 1.00 92.31 152 ARG A O 1
ATOM 1241 N N . GLY A 1 153 ? 3.689 11.041 37.395 1.00 88.62 153 GLY A N 1
ATOM 1242 C CA . GLY A 1 153 ? 3.253 12.441 37.360 1.00 88.62 153 GLY A CA 1
ATOM 1243 C C . GLY A 1 153 ? 3.211 13.055 35.958 1.00 88.62 153 GLY A C 1
ATOM 1244 O O . GLY A 1 153 ? 3.247 14.272 35.827 1.00 88.62 153 GLY A O 1
ATOM 1245 N N . ARG A 1 154 ? 3.187 12.236 34.895 1.00 89.50 154 ARG A N 1
ATOM 1246 C CA . ARG A 1 154 ? 3.198 12.725 33.502 1.00 89.50 154 ARG A CA 1
ATOM 1247 C C . ARG A 1 154 ? 1.802 12.990 32.941 1.00 89.50 154 ARG A C 1
ATOM 1249 O O . ARG A 1 154 ? 1.687 13.666 31.926 1.00 89.50 154 ARG A O 1
ATOM 1256 N N . ILE A 1 155 ? 0.773 12.393 33.541 1.00 88.25 155 ILE A N 1
ATOM 1257 C CA . ILE A 1 155 ? -0.625 12.475 33.103 1.00 88.25 155 ILE A CA 1
ATOM 1258 C C . ILE A 1 155 ? -1.512 12.421 34.353 1.00 88.25 155 ILE A C 1
ATOM 1260 O O . ILE A 1 155 ? -1.188 11.695 35.294 1.00 88.25 155 ILE A O 1
ATOM 1264 N N . GLU A 1 156 ? -2.625 13.151 34.364 1.00 84.00 156 GLU A N 1
ATOM 1265 C CA . GLU A 1 156 ? -3.662 13.017 35.392 1.00 84.00 156 GLU A CA 1
ATOM 1266 C C . GLU A 1 156 ? -4.529 11.779 35.128 1.00 84.00 156 GLU A C 1
ATOM 1268 O O . GLU A 1 156 ? -4.719 11.366 33.981 1.00 84.00 1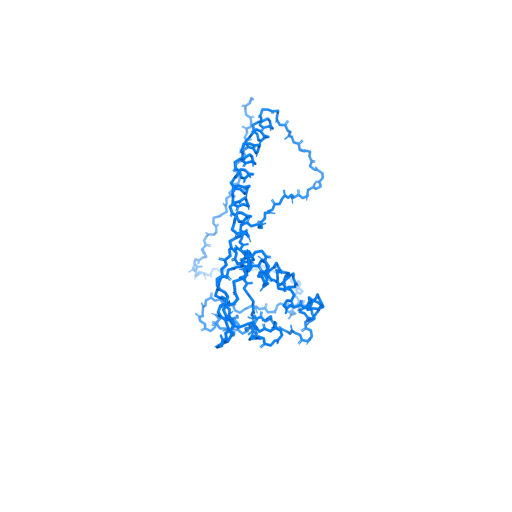56 GLU A O 1
ATOM 1273 N N . HIS A 1 157 ? -5.051 11.157 36.188 1.00 80.69 157 HIS A N 1
ATOM 1274 C CA . HIS A 1 157 ? -5.945 10.014 36.022 1.00 80.69 157 HIS A CA 1
ATOM 1275 C C . HIS A 1 157 ? -7.265 10.490 35.396 1.00 80.69 157 HIS A C 1
ATOM 1277 O O . HIS A 1 157 ? -7.869 11.418 35.942 1.00 80.69 157 HIS A O 1
ATOM 1283 N N . PRO A 1 158 ? -7.754 9.864 34.307 1.00 72.38 158 PRO A N 1
ATOM 1284 C CA . PRO A 1 158 ? -9.067 10.186 33.765 1.00 72.38 158 PRO A CA 1
ATOM 1285 C C . PRO A 1 158 ? -10.114 10.015 34.870 1.00 72.38 158 PRO A C 1
ATOM 1287 O O . PRO A 1 158 ? -10.264 8.918 35.416 1.00 72.38 158 PRO A O 1
ATOM 1290 N N . ARG A 1 159 ? -10.787 11.100 35.262 1.00 65.25 159 ARG A N 1
ATOM 1291 C CA . ARG A 1 159 ? -11.942 11.013 36.157 1.00 65.25 159 ARG A CA 1
ATOM 1292 C C . ARG A 1 159 ? -13.068 10.382 35.343 1.00 65.25 159 ARG A C 1
ATOM 1294 O O . ARG A 1 159 ? -13.427 10.907 34.293 1.00 65.25 159 ARG A O 1
ATOM 1301 N N . LEU A 1 160 ? -13.570 9.232 35.784 1.00 51.22 160 LEU A N 1
ATOM 1302 C CA . LEU A 1 160 ? -14.794 8.665 35.233 1.00 51.22 160 LEU A CA 1
ATOM 1303 C C . LEU A 1 160 ? -15.917 9.649 35.572 1.00 51.22 160 LEU A C 1
ATOM 1305 O O . LEU A 1 160 ? -16.269 9.795 36.737 1.00 51.22 160 LEU A O 1
ATOM 1309 N N . PHE A 1 161 ? -16.432 10.364 34.575 1.00 42.03 161 PHE A N 1
ATOM 1310 C CA . PHE A 1 161 ? -17.684 11.098 34.717 1.00 42.03 161 PHE A CA 1
ATOM 1311 C C . PHE A 1 161 ? -18.819 10.070 34.747 1.00 42.03 161 PHE A C 1
ATOM 1313 O O . PHE A 1 161 ? -19.402 9.757 33.716 1.00 42.03 161 PHE A O 1
ATOM 1320 N N . TYR A 1 162 ? -19.072 9.499 35.920 1.00 41.53 162 TYR A N 1
ATOM 1321 C CA . TYR A 1 162 ? -20.322 8.823 36.243 1.00 41.53 162 TYR A CA 1
ATOM 1322 C C . TYR A 1 162 ? -20.847 9.443 37.543 1.00 41.53 162 TYR A C 1
ATOM 1324 O O . TYR A 1 162 ? -20.268 9.233 38.602 1.00 41.53 162 TYR A O 1
ATOM 1332 N N . GLU A 1 163 ? -21.903 10.242 37.359 1.00 38.31 163 GLU A N 1
ATOM 1333 C CA . GLU A 1 163 ? -22.926 10.716 38.305 1.00 38.31 163 GLU A CA 1
ATOM 1334 C C . GLU A 1 163 ? -22.516 11.582 39.512 1.00 38.31 163 GLU A C 1
ATOM 1336 O O . GLU A 1 163 ? -21.928 11.113 40.475 1.00 38.31 163 GLU A O 1
ATOM 1341 N N . GLU A 1 164 ? -22.933 12.855 39.466 1.00 33.31 164 GLU A N 1
ATOM 1342 C CA . GLU A 1 164 ? -23.869 13.447 40.442 1.00 33.31 164 GLU A CA 1
ATOM 1343 C C . GLU A 1 164 ? -24.418 14.768 39.856 1.00 33.31 164 GLU A C 1
ATOM 1345 O O . GLU A 1 164 ? -23.969 15.869 40.166 1.00 33.31 164 GLU A O 1
ATOM 1350 N N . GLU A 1 165 ? -25.405 14.667 38.957 1.00 36.16 165 GLU A N 1
ATOM 1351 C CA . GLU A 1 165 ? -26.400 15.737 38.795 1.00 36.16 165 GLU A CA 1
ATOM 1352 C C . GLU A 1 165 ? -27.411 15.591 39.941 1.00 36.16 165 GLU A C 1
ATOM 1354 O O . GLU A 1 165 ? -28.525 15.106 39.764 1.00 36.16 165 GLU A O 1
ATOM 1359 N N . THR A 1 166 ? -27.014 15.971 41.154 1.00 31.50 166 THR A N 1
ATOM 1360 C CA . THR A 1 166 ? -27.974 16.209 42.236 1.00 31.50 166 THR A CA 1
ATOM 1361 C C . THR A 1 166 ? -28.265 17.698 42.311 1.00 31.50 166 THR A C 1
ATOM 1363 O O . THR A 1 166 ? -27.417 18.499 42.697 1.00 31.50 166 THR A O 1
ATOM 1366 N N . GLU A 1 167 ? -29.479 18.028 41.874 1.00 39.97 167 GLU A N 1
ATOM 1367 C CA . GLU A 1 167 ? -30.264 19.236 42.128 1.00 39.97 167 GLU A CA 1
ATOM 1368 C C . GLU A 1 167 ? -29.633 20.289 43.061 1.00 39.97 167 GLU A C 1
ATOM 1370 O O . GLU A 1 167 ? -29.627 20.138 44.282 1.00 39.97 167 GLU A O 1
ATOM 1375 N N . ALA A 1 168 ? -29.269 21.447 42.508 1.00 31.27 168 ALA A N 1
ATOM 1376 C CA . ALA A 1 168 ? -29.240 22.693 43.268 1.00 31.27 168 ALA A CA 1
ATOM 1377 C C . ALA A 1 168 ? -30.348 23.609 42.738 1.00 31.27 168 ALA A C 1
ATOM 1379 O O . ALA A 1 168 ? -30.219 24.279 41.712 1.00 31.27 168 ALA A O 1
ATOM 1380 N N . LYS A 1 169 ? -31.488 23.575 43.436 1.00 35.69 169 LYS A N 1
ATOM 1381 C CA . LYS A 1 169 ? -32.590 24.523 43.271 1.00 35.69 169 LYS A CA 1
ATOM 1382 C C . LYS A 1 169 ? -32.107 25.953 43.542 1.00 35.69 169 LYS A C 1
ATOM 1384 O O . LYS A 1 169 ? -31.332 26.197 44.459 1.00 35.69 169 LYS A O 1
ATOM 1389 N N . ARG A 1 170 ? -32.645 26.857 42.721 1.00 34.19 170 ARG A N 1
ATOM 1390 C CA . ARG A 1 170 ? -32.871 28.299 42.917 1.00 34.19 170 ARG A CA 1
ATOM 1391 C C . ARG A 1 170 ? -32.736 28.768 44.376 1.00 34.19 170 ARG A C 1
ATOM 1393 O O . ARG A 1 170 ? -33.496 28.305 45.217 1.00 34.19 170 ARG A O 1
ATOM 1400 N N . ASP A 1 171 ? -31.874 29.747 44.634 1.00 27.05 171 ASP A N 1
ATOM 1401 C CA . ASP A 1 171 ? -32.325 31.138 44.761 1.00 27.05 171 ASP A CA 1
ATOM 1402 C C . ASP A 1 171 ? -31.150 32.125 44.776 1.00 27.05 171 ASP A C 1
ATOM 1404 O O . ASP A 1 171 ? -30.055 31.836 45.253 1.00 27.05 171 ASP A O 1
ATOM 1408 N N . CYS A 1 172 ? -31.403 33.291 44.188 1.00 27.83 172 CYS A N 1
ATOM 1409 C CA . CYS A 1 172 ? -30.514 34.443 44.138 1.00 27.83 172 CYS A CA 1
ATOM 1410 C C . CYS A 1 172 ? -30.669 35.266 45.426 1.00 27.83 172 CYS A C 1
ATOM 1412 O O . CYS A 1 172 ? -31.802 35.492 45.847 1.00 27.83 172 CYS A O 1
ATOM 1414 N N . ASN A 1 173 ? -29.567 35.754 46.007 1.00 28.95 173 ASN A N 1
ATOM 1415 C CA . ASN A 1 173 ? -29.479 37.134 46.501 1.00 28.95 173 ASN A CA 1
ATOM 1416 C C . ASN A 1 173 ? -28.035 37.536 46.840 1.00 28.95 173 ASN A C 1
ATOM 1418 O O . ASN A 1 173 ? -27.279 36.789 47.460 1.00 28.95 173 ASN A O 1
ATOM 1422 N N . ASP A 1 174 ? -27.706 38.750 46.403 1.00 28.64 174 ASP A N 1
ATOM 1423 C CA . ASP A 1 174 ? -26.441 39.472 46.520 1.00 28.64 174 ASP A CA 1
ATOM 1424 C C . ASP A 1 174 ? -25.952 39.668 47.961 1.00 28.64 174 ASP A C 1
ATOM 1426 O O . ASP A 1 174 ? -26.743 40.035 48.825 1.00 28.64 174 ASP A O 1
ATOM 1430 N N . THR A 1 175 ? -24.632 39.589 48.190 1.00 28.45 175 THR A N 1
ATOM 1431 C CA . THR A 1 175 ? -23.853 40.639 48.887 1.00 28.45 175 THR A CA 1
ATOM 1432 C C . THR A 1 175 ? -22.351 40.483 48.580 1.00 28.45 175 THR A C 1
ATOM 1434 O O . THR A 1 175 ? -21.782 39.401 48.699 1.00 28.45 175 THR A O 1
ATOM 1437 N N . LEU A 1 176 ? -21.727 41.592 48.175 1.00 31.06 176 LEU A N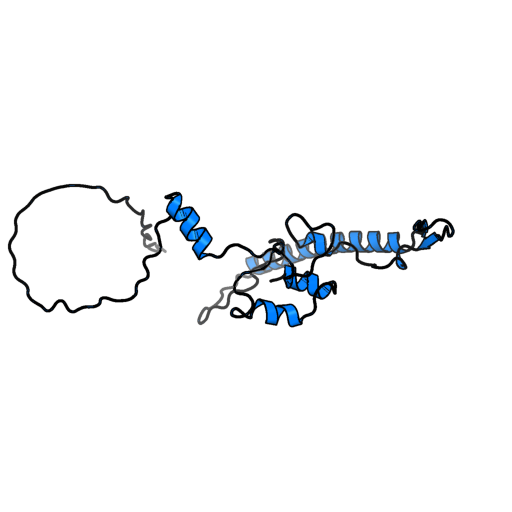 1
ATOM 1438 C CA . LEU A 1 176 ? -20.291 41.814 47.952 1.00 31.06 176 LEU A CA 1
ATOM 1439 C C . LEU A 1 176 ? -19.479 41.711 49.259 1.00 31.06 176 LEU A C 1
ATOM 1441 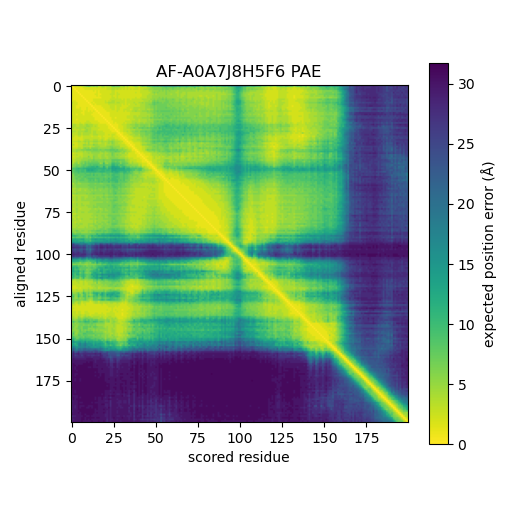O O . LEU A 1 176 ? -19.990 42.177 50.268 1.00 31.06 176 LEU A O 1
ATOM 1445 N N . VAL A 1 177 ? -18.232 41.206 49.219 1.00 28.19 177 VAL A N 1
ATOM 1446 C CA . VAL A 1 177 ? -16.983 41.801 49.784 1.00 28.19 177 VAL A CA 1
ATOM 1447 C C . VAL A 1 177 ? -15.761 40.952 49.339 1.00 28.19 177 VAL A C 1
ATOM 1449 O O . VAL A 1 177 ? -15.827 39.726 49.294 1.00 28.19 177 VAL A O 1
ATOM 1452 N N . GLU A 1 178 ? -14.686 41.659 48.965 1.00 27.94 178 GLU A N 1
ATOM 1453 C CA . GLU A 1 178 ? -13.318 41.271 48.545 1.00 27.94 178 GLU A CA 1
ATOM 1454 C C . GLU A 1 178 ? -12.594 40.361 49.577 1.00 27.94 178 GLU A C 1
ATOM 1456 O O . GLU A 1 178 ? -13.052 40.232 50.702 1.00 27.94 178 GLU A O 1
ATOM 1461 N N . GLU A 1 179 ? -11.506 39.620 49.342 1.00 25.62 179 GLU A N 1
ATOM 1462 C CA . GLU A 1 179 ? -10.228 39.832 48.641 1.00 25.62 179 GLU A CA 1
ATOM 1463 C C . GLU A 1 179 ? -9.686 38.426 48.251 1.00 25.62 179 GLU A C 1
ATOM 1465 O O . GLU A 1 179 ? -9.919 37.440 48.942 1.00 25.62 179 GLU A O 1
ATOM 1470 N N . GLY A 1 180 ? -9.053 38.196 47.099 1.00 26.31 180 GLY A N 1
ATOM 1471 C CA . GLY A 1 180 ? -7.641 38.509 46.883 1.00 26.31 180 GLY A CA 1
ATOM 1472 C C . GLY A 1 180 ? -6.742 37.274 47.067 1.00 26.31 180 GLY A C 1
ATOM 1473 O O . GLY A 1 180 ? -6.157 37.072 48.123 1.00 26.31 180 GLY A O 1
ATOM 1474 N N . THR A 1 181 ? -6.574 36.449 46.026 1.00 28.19 181 THR A N 1
ATOM 1475 C CA . THR A 1 181 ? -5.308 35.721 45.796 1.00 28.19 181 THR A CA 1
ATOM 1476 C C . THR A 1 181 ? -5.213 35.252 44.346 1.00 28.19 181 THR A C 1
ATOM 1478 O O . THR A 1 181 ? -5.967 34.409 43.866 1.00 28.19 181 THR A O 1
ATOM 1481 N N . ILE A 1 182 ? -4.276 35.868 43.633 1.00 31.34 182 ILE A N 1
ATOM 1482 C CA . ILE A 1 182 ? -3.912 35.596 42.246 1.00 31.34 182 ILE A CA 1
ATOM 1483 C C . ILE A 1 182 ? -3.127 34.280 42.203 1.00 31.34 182 ILE A C 1
ATOM 1485 O O . ILE A 1 182 ? -2.082 34.168 42.840 1.00 31.34 182 ILE A O 1
ATOM 1489 N N . LEU A 1 183 ? -3.587 33.308 41.412 1.00 31.19 183 LEU A N 1
ATOM 1490 C CA . LEU A 1 183 ? -2.721 32.266 40.861 1.00 31.19 183 LEU A CA 1
ATOM 1491 C C . LEU A 1 183 ? -3.011 32.140 39.363 1.00 31.19 183 LEU A C 1
ATOM 1493 O O . LEU A 1 183 ? -4.101 31.750 38.941 1.00 31.19 183 LEU A O 1
ATOM 1497 N N . GLU A 1 184 ? -2.028 32.568 38.577 1.00 30.16 184 GLU A N 1
ATOM 1498 C CA . GLU A 1 184 ? -2.058 32.699 37.125 1.00 30.16 184 GLU A CA 1
ATOM 1499 C C . GLU A 1 184 ? -2.463 31.393 36.419 1.00 30.16 184 GLU A C 1
ATOM 1501 O O . GLU A 1 184 ? -1.897 30.325 36.654 1.00 30.16 184 GLU A O 1
ATOM 1506 N N . LYS A 1 185 ? -3.424 31.485 35.491 1.00 31.98 185 LYS A N 1
ATOM 1507 C CA . LYS A 1 185 ? -3.706 30.427 34.509 1.00 31.98 185 LYS A CA 1
ATOM 1508 C C . LYS A 1 185 ? -2.915 30.716 33.226 1.00 31.98 185 LYS A C 1
ATOM 1510 O O . LYS A 1 185 ? -2.957 31.852 32.752 1.00 31.98 185 LYS A O 1
ATOM 1515 N N . PRO A 1 186 ? -2.249 29.722 32.608 1.00 31.84 186 PRO A N 1
ATOM 1516 C CA . PRO A 1 186 ? -1.491 29.943 31.383 1.00 31.84 186 PRO A CA 1
ATOM 1517 C C . PRO A 1 186 ? -2.429 30.285 30.218 1.00 31.84 186 PRO A C 1
ATOM 1519 O O . PRO A 1 186 ? -3.371 29.552 29.902 1.00 31.84 186 PRO A O 1
ATOM 1522 N N . THR A 1 187 ? -2.165 31.421 29.576 1.00 31.02 187 THR A N 1
ATOM 1523 C CA . THR A 1 187 ? -2.933 31.965 28.453 1.00 31.02 187 THR A CA 1
ATOM 1524 C C . THR A 1 187 ? -2.813 31.049 27.232 1.00 31.02 187 THR A C 1
ATOM 1526 O O . THR A 1 187 ? -1.763 30.969 26.594 1.00 31.02 187 THR A O 1
ATOM 1529 N N . LYS A 1 188 ? -3.900 30.366 26.859 1.00 37.09 188 LYS A N 1
ATOM 1530 C CA . LYS A 1 188 ? -4.015 29.757 25.528 1.00 37.09 188 LYS A CA 1
ATOM 1531 C C . LYS A 1 188 ? -4.114 30.894 24.507 1.00 37.09 188 LYS A C 1
ATOM 1533 O O . LYS A 1 188 ? -5.075 31.656 24.536 1.00 37.09 188 LYS A O 1
ATOM 1538 N N . ARG A 1 189 ? -3.126 31.021 23.613 1.00 35.62 189 ARG A N 1
ATOM 1539 C CA . ARG A 1 189 ? -3.226 31.910 22.445 1.00 35.62 189 ARG A CA 1
ATOM 1540 C C . ARG A 1 189 ? -4.336 31.383 21.537 1.00 35.62 189 ARG A C 1
ATOM 1542 O O . ARG A 1 189 ? -4.176 30.345 20.904 1.00 35.62 189 ARG A O 1
ATOM 1549 N N . VAL A 1 190 ? -5.458 32.090 21.508 1.00 35.75 190 VAL A N 1
ATOM 1550 C CA . VAL A 1 190 ? -6.510 31.914 20.506 1.00 35.75 190 VAL A CA 1
ATOM 1551 C C . VAL A 1 190 ? -6.122 32.774 19.308 1.00 35.75 190 VAL A C 1
ATOM 1553 O O . VAL A 1 190 ? -5.962 33.986 19.442 1.00 35.75 190 VAL A O 1
ATOM 1556 N N . CYS A 1 191 ? -5.921 32.153 18.147 1.00 31.36 191 CYS A N 1
ATOM 1557 C CA . CYS A 1 191 ? -5.752 32.877 16.892 1.00 31.36 191 CYS A CA 1
ATOM 1558 C C . CYS A 1 191 ? -7.115 33.449 16.486 1.00 31.36 191 CYS A C 1
ATOM 1560 O O . CYS A 1 191 ? -8.029 32.697 16.156 1.00 31.36 191 CYS A O 1
ATOM 1562 N N . VAL A 1 192 ? -7.257 34.772 16.543 1.00 37.84 192 VAL A N 1
ATOM 1563 C CA . VAL A 1 192 ? -8.427 35.483 16.019 1.00 37.84 192 VAL A CA 1
ATOM 1564 C C . VAL A 1 192 ? -8.249 35.608 14.508 1.00 37.84 192 VAL A C 1
ATOM 1566 O O . VAL A 1 192 ? -7.237 36.135 14.048 1.00 37.84 192 VAL A O 1
ATOM 1569 N N . ALA A 1 193 ? -9.209 35.096 13.739 1.00 32.84 193 ALA A N 1
ATOM 1570 C CA . ALA A 1 193 ? -9.260 35.307 12.300 1.00 32.84 193 ALA A CA 1
ATOM 1571 C C . ALA A 1 193 ? -9.548 36.790 12.025 1.00 32.84 193 ALA A C 1
ATOM 1573 O O . ALA A 1 193 ? -10.594 37.310 12.408 1.00 32.84 193 ALA A O 1
ATOM 1574 N N . THR A 1 194 ? -8.608 37.481 11.388 1.00 35.59 194 THR A N 1
ATOM 1575 C CA . THR A 1 194 ? -8.814 38.827 10.857 1.00 35.59 194 THR A CA 1
ATOM 1576 C C . THR A 1 194 ? -9.682 38.750 9.604 1.00 35.59 194 THR A C 1
ATOM 1578 O O . THR A 1 194 ? -9.307 38.135 8.605 1.00 35.59 194 THR A O 1
ATOM 1581 N N . GLU A 1 195 ? -10.849 39.390 9.655 1.00 34.41 195 GLU A N 1
ATOM 1582 C CA . GLU A 1 195 ? -11.706 39.627 8.494 1.00 34.41 195 GLU A CA 1
ATOM 1583 C C . GLU A 1 195 ? -10.913 40.333 7.389 1.00 34.41 195 GLU A C 1
ATOM 1585 O O . GLU A 1 195 ? -10.422 41.454 7.548 1.00 34.41 195 GLU A O 1
ATOM 1590 N N . SER A 1 196 ? -10.787 39.663 6.247 1.00 37.50 196 SER A N 1
ATOM 1591 C CA . SER A 1 196 ? -10.222 40.243 5.034 1.00 37.50 196 SER A CA 1
ATOM 1592 C C . SER A 1 196 ? -11.322 41.042 4.339 1.00 37.50 196 SER A C 1
ATOM 1594 O O . SER A 1 196 ? -12.208 40.469 3.710 1.00 37.50 196 SER A O 1
ATOM 1596 N N . LYS A 1 197 ? -11.296 42.372 4.464 1.00 35.12 197 LYS A N 1
ATOM 1597 C CA . LYS A 1 197 ? -12.103 43.252 3.611 1.00 35.12 197 LYS A CA 1
ATOM 1598 C C . LYS A 1 197 ? -11.526 43.205 2.196 1.00 35.12 197 LYS A C 1
ATOM 1600 O O . LYS A 1 197 ? -10.442 43.727 1.958 1.00 35.12 197 LYS A O 1
ATOM 1605 N N . SER A 1 198 ? -12.249 42.580 1.274 1.00 36.28 198 SER A N 1
ATOM 1606 C CA . SER A 1 198 ? -12.001 42.674 -0.163 1.00 36.28 198 SER A CA 1
ATOM 1607 C C . SER A 1 198 ? -12.238 44.115 -0.622 1.00 36.28 198 SER A C 1
ATOM 1609 O O . SER A 1 198 ? -13.372 44.596 -0.611 1.00 36.28 198 SER A O 1
ATOM 1611 N N . ILE A 1 199 ? -11.160 44.801 -0.995 1.00 40.03 199 ILE A N 1
ATOM 1612 C CA . ILE A 1 199 ? -11.197 46.032 -1.780 1.00 40.03 199 ILE A CA 1
ATOM 1613 C C . ILE A 1 199 ? -10.772 45.638 -3.195 1.00 40.03 199 ILE A C 1
ATOM 1615 O O . ILE A 1 199 ? -9.597 45.349 -3.405 1.00 40.03 199 ILE A O 1
ATOM 1619 N N . ILE A 1 200 ? -11.763 45.696 -4.095 1.00 41.72 200 ILE A N 1
ATOM 1620 C CA . ILE A 1 200 ? -11.713 45.652 -5.570 1.00 41.72 200 ILE A CA 1
ATOM 1621 C C . ILE A 1 200 ? -11.411 44.280 -6.181 1.00 41.72 200 ILE A C 1
ATOM 1623 O O . ILE A 1 200 ? -10.284 43.768 -6.032 1.00 41.72 200 ILE A O 1
#

Secondary structure (DSSP, 8-state):
-HHHHHHHHTTSS-TTHHHHHH-TTT-SSPBP-PPBPSTT--------SS------HHHHHHHHHHHHHHHHHHHHHHHHHHHHHHHHHT-EEEE--STT--EEEEGGGSSPS-SSGGGGGB-SPPPSS---GGGSPBPPPHHHHHHHHHHTTSSPPPP------------------------PPP-----PPPP-----